Protein AF-0000000084641820 (afdb_homodimer)

Foldseek 3Di:
DPPPPPDPPPPVPPVCPPVPPLDDPLDDDVVCVVVVLVSLVVVLVVLVVVCVVDDPVSVVVSVLSVLLNVLCVPVVVLVVLLCLFQPQNLPPDLVLLVLLLLCLVVVNDLVVSCVVVVHDSVVSVVSVVVSCVRGPDGCVVPVPSSNSSSSNSVVVVVVVVSSVVSVD/DCPDPPDPPPPVPPVCPPPVPPDDDLDDDVVCVVVVLVVLVVVLVVLVVVCVVDDPVSVVVSVLSVLLNVLCVPVVVLVVLLCLFQPQNLPPDLVLLVLLLLCLVVVNDLVVSCVVVVHDSVVSVVSVVVSCVRGPDGCVVPVVSSNSSSSNSVVVVVVVVVSVVSVD

Sequence (336 aa):
MNDAATPVGDRIQQVLTYAPTVRLAVGNTRRGIEGFRRSHRDAQTTQRMLTRLGAPQRTAHFADTQMVELLTQDLEGVDEFIECTLGEFQSASPVLHAILLTYINQQCNAARTAKALYIHRNTLVHRLETAHRLLPQPVEANIVRIAVALEVLQWRSDRDDDSLRAITMNDAATPVGDRIQQVLTYAPTVRLAVGNTRRGIEGFRRSHRDAQTTQRMLTRLGAPQRTAHFADTQMVELLTQDLEGVDEFIECTLGEFQSASPVLHAILLTYINQQCNAARTAKALYIHRNTLVHRLETAHRLLPQPVEANIVRIAVALEVLQWRSDRDDDSLRAIT

Radius of gyration: 23.46 Å; Cα contacts (8 Å, |Δi|>4): 271; chains: 2; bounding box: 59×64×91 Å

Structure (mmCIF, N/CA/C/O backbone):
data_AF-0000000084641820-model_v1
#
loop_
_entity.id
_entity.type
_entity.pdbx_description
1 polymer 'PucR C-terminal helix-turn-helix domain protein'
#
loop_
_atom_site.group_PDB
_atom_site.id
_atom_site.type_symbol
_atom_site.label_atom_id
_atom_site.label_alt_id
_atom_site.label_comp_id
_atom_site.label_asym_id
_atom_site.label_entity_id
_atom_site.label_seq_id
_atom_site.pdbx_PDB_ins_code
_atom_site.Cartn_x
_atom_site.Cartn_y
_atom_site.Cartn_z
_atom_site.occupancy
_atom_site.B_iso_or_equiv
_atom_site.auth_seq_id
_atom_site.auth_comp_id
_atom_site.auth_asym_id
_atom_site.auth_atom_id
_atom_site.pdbx_PDB_model_num
ATOM 1 N N . MET A 1 1 ? -26.5 -36.75 39.406 1 25.75 1 MET A N 1
ATOM 2 C CA . MET A 1 1 ? -25.234 -36.031 39.375 1 25.75 1 MET A CA 1
ATOM 3 C C . MET A 1 1 ? -25.172 -35.062 38.219 1 25.75 1 MET A C 1
ATOM 5 O O . MET A 1 1 ? -25.047 -35.438 37.062 1 25.75 1 MET A O 1
ATOM 9 N N . ASN A 1 2 ? -25.859 -33.875 38.25 1 28.5 2 ASN A N 1
ATOM 10 C CA . ASN A 1 2 ? -26.406 -32.875 37.344 1 28.5 2 ASN A CA 1
ATOM 11 C C . ASN A 1 2 ? -25.328 -31.938 36.812 1 28.5 2 ASN A C 1
ATOM 13 O O . ASN A 1 2 ? -24.734 -31.172 37.594 1 28.5 2 ASN A O 1
ATOM 17 N N . ASP A 1 3 ? -24.359 -32.438 35.938 1 30.92 3 ASP A N 1
ATOM 18 C CA . ASP A 1 3 ? -23.219 -31.766 35.312 1 30.92 3 ASP A CA 1
ATOM 19 C C . ASP A 1 3 ? -23.641 -30.438 34.688 1 30.92 3 ASP A C 1
ATOM 21 O O . ASP A 1 3 ? -24.438 -30.422 33.75 1 30.92 3 ASP A O 1
ATOM 25 N N . ALA A 1 4 ? -23.75 -29.359 35.5 1 32.19 4 ALA A N 1
ATOM 26 C CA . ALA A 1 4 ? -24.172 -27.969 35.312 1 32.19 4 ALA A CA 1
ATOM 27 C C . ALA A 1 4 ? -23.375 -27.297 34.188 1 32.19 4 ALA A C 1
ATOM 29 O O . ALA A 1 4 ? -22.156 -27.438 34.125 1 32.19 4 ALA A O 1
ATOM 30 N N . ALA A 1 5 ? -23.953 -27.141 33 1 33.03 5 ALA A N 1
ATOM 31 C CA . ALA A 1 5 ? -23.672 -26.531 31.719 1 33.03 5 ALA A CA 1
ATOM 32 C C . ALA A 1 5 ? -23.078 -25.125 31.875 1 33.03 5 ALA A C 1
ATOM 34 O O . ALA A 1 5 ? -23.703 -24.25 32.5 1 33.03 5 ALA A O 1
ATOM 35 N N . THR A 1 6 ? -21.75 -25.062 32.312 1 36.03 6 THR A N 1
ATOM 36 C CA . THR A 1 6 ? -21.062 -23.797 32.5 1 36.03 6 THR A CA 1
ATOM 37 C C . THR A 1 6 ? -21.375 -22.828 31.359 1 36.03 6 THR A C 1
ATOM 39 O O . THR A 1 6 ? -21.141 -23.141 30.203 1 36.03 6 THR A O 1
ATOM 42 N N . PRO A 1 7 ? -22.234 -21.844 31.547 1 32.16 7 PRO A N 1
ATOM 43 C CA . PRO A 1 7 ? -22.844 -20.953 30.562 1 32.16 7 PRO A CA 1
ATOM 44 C C . PRO A 1 7 ? -21.828 -20.203 29.719 1 32.16 7 PRO A C 1
ATOM 46 O O . PRO A 1 7 ? -20.672 -20.031 30.141 1 32.16 7 PRO A O 1
ATOM 49 N N . VAL A 1 8 ? -22.016 -19.984 28.438 1 30.98 8 VAL A N 1
ATOM 50 C CA . VAL A 1 8 ? -21.484 -19.406 27.219 1 30.98 8 VAL A CA 1
ATOM 51 C C . VAL A 1 8 ? -20.969 -17.984 27.5 1 30.98 8 VAL A C 1
ATOM 53 O O . VAL A 1 8 ? -20.312 -17.375 26.641 1 30.98 8 VAL A O 1
ATOM 56 N N . GLY A 1 9 ? -21.266 -17.344 28.656 1 31.12 9 GLY A N 1
ATOM 57 C CA . GLY A 1 9 ? -21.031 -15.953 29 1 31.12 9 GLY A CA 1
ATOM 58 C C . GLY A 1 9 ? -19.562 -15.594 29.078 1 31.12 9 GLY A C 1
ATOM 59 O O . GLY A 1 9 ? -19.219 -14.422 29.234 1 31.12 9 GLY A O 1
ATOM 60 N N . ASP A 1 10 ? -18.719 -16.438 29.469 1 31.62 10 ASP A N 1
ATOM 61 C CA . ASP A 1 10 ? -17.375 -16.047 29.906 1 31.62 10 ASP A CA 1
ATOM 62 C C . ASP A 1 10 ? -16.547 -15.539 28.734 1 31.62 10 ASP A C 1
ATOM 64 O O . ASP A 1 10 ? -15.508 -14.898 28.938 1 31.62 10 ASP A O 1
ATOM 68 N N . ARG A 1 11 ? -16.797 -16.047 27.562 1 28.78 11 ARG A N 1
ATOM 69 C CA . ARG A 1 11 ? -15.805 -15.789 26.516 1 28.78 11 ARG A CA 1
ATOM 70 C C . ARG A 1 11 ? -15.922 -14.359 26 1 28.78 11 ARG A C 1
ATOM 72 O O . ARG A 1 11 ? -15.086 -13.906 25.219 1 28.78 11 ARG A O 1
ATOM 79 N N . ILE A 1 12 ? -17.125 -13.68 26.047 1 29.97 12 ILE A N 1
ATOM 80 C CA . ILE A 1 12 ? -17.25 -12.297 25.594 1 29.97 12 ILE A CA 1
ATOM 81 C C . ILE A 1 12 ? -16.344 -11.398 26.438 1 29.97 12 ILE A C 1
ATOM 83 O O . ILE A 1 12 ? -15.852 -10.367 25.953 1 29.97 12 ILE A O 1
ATOM 87 N N . GLN A 1 13 ? -16.172 -11.602 27.75 1 30.95 13 GLN A N 1
ATOM 88 C CA . GLN A 1 13 ? -15.484 -10.727 28.688 1 30.95 13 GLN A CA 1
ATOM 89 C C . GLN A 1 13 ? -14.016 -10.555 28.328 1 30.95 13 GLN A C 1
ATOM 91 O O . GLN A 1 13 ? -13.414 -9.523 28.641 1 30.95 13 GLN A O 1
ATOM 96 N N . GLN A 1 14 ? -13.391 -11.555 27.859 1 30.53 14 GLN A N 1
ATOM 97 C CA . GLN A 1 14 ? -11.938 -11.461 27.797 1 30.53 14 GLN A CA 1
ATOM 98 C C . GLN A 1 14 ? -11.5 -10.477 26.719 1 30.53 14 GLN A C 1
ATOM 100 O O . GLN A 1 14 ? -10.398 -9.922 26.781 1 30.53 14 GLN A O 1
ATOM 105 N N . VAL A 1 15 ? -12.203 -10.445 25.594 1 30.41 15 VAL A N 1
ATOM 106 C CA . VAL A 1 15 ? -11.68 -9.594 24.531 1 30.41 15 VAL A CA 1
ATOM 107 C C . VAL A 1 15 ? -11.875 -8.125 24.906 1 30.41 15 VAL A C 1
ATOM 109 O O . VAL A 1 15 ? -11.031 -7.285 24.594 1 30.41 15 VAL A O 1
ATOM 112 N N . LEU A 1 16 ? -12.953 -7.652 25.562 1 31.89 16 LEU A N 1
ATOM 113 C CA . LEU A 1 16 ? -13.195 -6.285 26.016 1 31.89 16 LEU A CA 1
ATOM 114 C C . LEU A 1 16 ? -12.141 -5.852 27.031 1 31.89 16 LEU A C 1
ATOM 116 O O . LEU A 1 16 ? -12.117 -4.695 27.453 1 31.89 16 LEU A O 1
ATOM 120 N N . THR A 1 17 ? -11.656 -6.73 27.828 1 31.88 17 THR A N 1
ATOM 121 C CA . THR A 1 17 ? -10.836 -6.254 28.938 1 31.88 17 THR A CA 1
ATOM 122 C C . THR A 1 17 ? -9.68 -5.395 28.422 1 31.88 17 THR A C 1
ATOM 124 O O . THR A 1 17 ? -9.18 -4.527 29.141 1 31.88 17 THR A O 1
ATOM 127 N N . TYR A 1 18 ? -8.992 -5.805 27.406 1 29.67 18 TYR A N 1
ATOM 128 C CA . TYR A 1 18 ? -7.75 -5.055 27.219 1 29.67 18 TYR A CA 1
ATOM 129 C C . TYR A 1 18 ? -8.031 -3.648 26.719 1 29.67 18 TYR A C 1
ATOM 131 O O . TYR A 1 18 ? -7.281 -2.713 27.016 1 29.67 18 TYR A O 1
ATOM 139 N N . ALA A 1 19 ? -8.617 -3.406 25.531 1 28.61 19 ALA A N 1
ATOM 140 C CA . ALA A 1 19 ? -8.664 -2.004 25.125 1 28.61 19 ALA A CA 1
ATOM 141 C C . ALA A 1 19 ? -9.844 -1.284 25.781 1 28.61 19 ALA A C 1
ATOM 143 O O . ALA A 1 19 ? -10.961 -1.301 25.266 1 28.61 19 ALA A O 1
ATOM 144 N N . PRO A 1 20 ? -9.922 -1.254 27.141 1 29.22 20 PRO A N 1
ATOM 145 C CA . PRO A 1 20 ? -11.109 -0.647 27.734 1 29.22 20 PRO A CA 1
ATOM 146 C C . PRO A 1 20 ? -11.461 0.702 27.125 1 29.22 20 PRO A C 1
ATOM 148 O O . PRO A 1 20 ? -12.633 0.979 26.859 1 29.22 20 PRO A O 1
ATOM 151 N N . THR A 1 21 ? -10.516 1.655 27.344 1 29.28 21 THR A N 1
ATOM 152 C CA . THR A 1 21 ? -10.883 3.049 27.562 1 29.28 21 THR A CA 1
ATOM 153 C C . THR A 1 21 ? -11.227 3.736 26.25 1 29.28 21 THR A C 1
ATOM 155 O O . THR A 1 21 ? -10.383 4.41 25.656 1 29.28 21 THR A O 1
ATOM 158 N N . VAL A 1 22 ? -11.43 3.139 25.188 1 28.97 22 VAL A N 1
ATOM 159 C CA . VAL A 1 22 ? -11.867 4.008 24.094 1 28.97 22 VAL A CA 1
ATOM 160 C C . VAL A 1 22 ? -13.164 4.711 24.484 1 28.97 22 VAL A C 1
ATOM 162 O O . VAL A 1 22 ? -14.234 4.102 24.469 1 28.97 22 VAL A O 1
ATOM 165 N N . ARG A 1 23 ? -13.305 5.203 25.719 1 27.23 23 ARG A N 1
ATOM 166 C CA . ARG A 1 23 ? -14.531 5.945 25.984 1 27.23 23 ARG A CA 1
ATOM 167 C C . ARG A 1 23 ? -14.797 6.988 24.906 1 27.23 23 ARG A C 1
ATOM 169 O O . ARG A 1 23 ? -13.867 7.438 24.234 1 27.23 23 ARG A O 1
ATOM 176 N N . LEU A 1 24 ? -16.141 7.242 24.609 1 26.3 24 LEU A N 1
ATOM 177 C CA . LEU A 1 24 ? -17.156 7.867 23.766 1 26.3 24 LEU A CA 1
ATOM 178 C C . LEU A 1 24 ? -17.016 9.383 23.781 1 26.3 24 LEU A C 1
ATOM 180 O O . LEU A 1 24 ? -17.422 10.039 24.734 1 26.3 24 LEU A O 1
ATOM 184 N N . ALA A 1 25 ? -15.836 10.078 23.547 1 28.84 25 ALA A N 1
ATOM 185 C CA . ALA A 1 25 ? -16 11.531 23.516 1 28.84 25 ALA A CA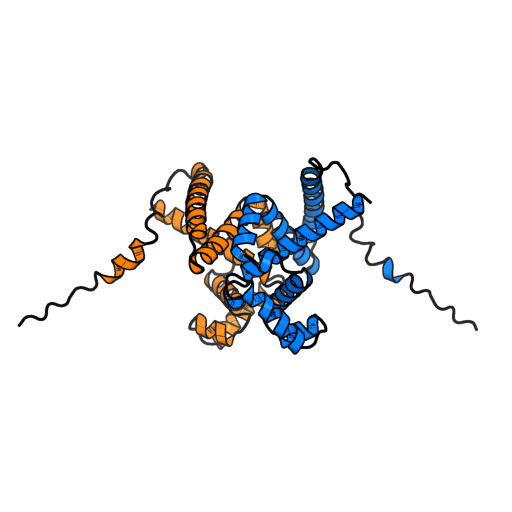 1
ATOM 186 C C . ALA A 1 25 ? -16.984 11.945 22.406 1 28.84 25 ALA A C 1
ATOM 188 O O . ALA A 1 25 ? -16.688 11.797 21.219 1 28.84 25 ALA A O 1
ATOM 189 N N . VAL A 1 26 ? -18.281 11.859 22.547 1 26.33 26 VAL A N 1
ATOM 190 C CA . VAL A 1 26 ? -19.438 12.281 21.766 1 26.33 26 VAL A CA 1
ATOM 191 C C . VAL A 1 26 ? -19.391 13.797 21.562 1 26.33 26 VAL A C 1
ATOM 193 O O . VAL A 1 26 ? -20.375 14.406 21.141 1 26.33 26 VAL A O 1
ATOM 196 N N . GLY A 1 27 ? -18.453 14.641 21.891 1 29.58 27 GLY A N 1
ATOM 197 C CA . GLY A 1 27 ? -18.875 16.031 21.859 1 29.58 27 GLY A CA 1
ATOM 198 C C . GLY A 1 27 ? -19.203 16.516 20.453 1 29.58 27 GLY A C 1
ATOM 199 O O . GLY A 1 27 ? -18.984 15.812 19.469 1 29.58 27 GLY A O 1
ATOM 200 N N . ASN A 1 28 ? -19.516 17.969 20.219 1 28.61 28 ASN A N 1
ATOM 201 C CA . ASN A 1 28 ? -20.109 18.828 19.188 1 28.61 28 ASN A CA 1
ATOM 202 C C . ASN A 1 28 ? -19.406 18.672 17.859 1 28.61 28 ASN A C 1
ATOM 204 O O . ASN A 1 28 ? -18.234 18.266 17.797 1 28.61 28 ASN A O 1
ATOM 208 N N . THR A 1 29 ? -20.203 18.812 16.719 1 35.03 29 THR A N 1
ATOM 209 C CA . THR A 1 29 ? -20 18.516 15.305 1 35.03 29 THR A CA 1
ATOM 210 C C . THR A 1 29 ? -18.672 19.094 14.805 1 35.03 29 THR A C 1
ATOM 212 O O . THR A 1 29 ? -17.984 18.469 14.008 1 35.03 29 THR A O 1
ATOM 215 N N . ARG A 1 30 ? -18.469 20.406 14.758 1 36.53 30 ARG A N 1
ATOM 216 C CA . ARG A 1 30 ? -17.25 21.125 14.406 1 36.53 30 ARG A CA 1
ATOM 217 C C . ARG A 1 30 ? -16.109 20.734 15.344 1 36.53 30 ARG A C 1
ATOM 219 O O . ARG A 1 30 ? -14.938 20.766 14.953 1 36.53 30 ARG A O 1
ATOM 226 N N . ARG A 1 31 ? -16.359 20.625 16.672 1 37.25 31 ARG A N 1
ATOM 227 C CA . ARG A 1 31 ? -15.547 20.172 17.797 1 37.25 31 ARG A CA 1
ATOM 228 C C . ARG A 1 31 ? -15.258 18.672 17.703 1 37.25 31 ARG A C 1
ATOM 230 O O . ARG A 1 31 ? -14.508 18.125 18.5 1 37.25 31 ARG A O 1
ATOM 237 N N . GLY A 1 32 ? -16.047 17.984 16.969 1 38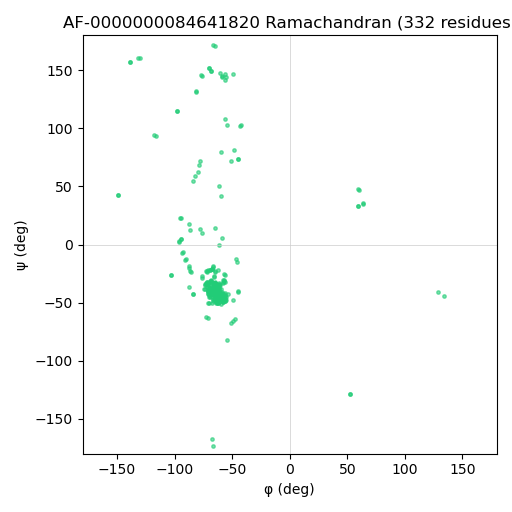.16 32 GLY A N 1
ATOM 238 C CA . GLY A 1 32 ? -15.938 16.531 16.812 1 38.16 32 GLY A CA 1
ATOM 239 C C . GLY A 1 32 ? -14.672 16.094 16.094 1 38.16 32 GLY A C 1
ATOM 240 O O . GLY A 1 32 ? -14.008 15.148 16.5 1 38.16 32 GLY A O 1
ATOM 241 N N . ILE A 1 33 ? -14.484 16.766 15.008 1 40.69 33 ILE A N 1
ATOM 242 C CA . ILE A 1 33 ? -13.289 16.391 14.258 1 40.69 33 ILE A CA 1
ATOM 243 C C . ILE A 1 33 ? -12.039 16.703 15.086 1 40.69 33 ILE A C 1
ATOM 245 O O . ILE A 1 33 ? -11.102 15.914 15.133 1 40.69 33 ILE A O 1
ATOM 249 N N . GLU A 1 34 ? -12.047 18.016 15.648 1 42.72 34 GLU A N 1
ATOM 250 C CA . GLU A 1 34 ? -10.922 18.359 16.516 1 42.72 34 GLU A CA 1
ATOM 251 C C . GLU A 1 34 ? -10.859 17.438 17.734 1 42.72 34 GLU A C 1
ATOM 253 O O . GLU A 1 34 ? -9.781 17.047 18.156 1 42.72 34 GLU A O 1
ATOM 258 N N . GLY A 1 35 ? -11.977 17.328 18.344 1 43.72 35 GLY A N 1
ATOM 259 C CA . GLY A 1 35 ? -12.047 16.406 19.469 1 43.72 35 GLY A CA 1
ATOM 260 C C . GLY A 1 35 ? -11.664 14.984 19.094 1 43.72 35 GLY A C 1
ATOM 261 O O . GLY A 1 35 ? -10.938 14.32 19.844 1 43.72 35 GLY A O 1
ATOM 262 N N . PHE A 1 36 ? -12.148 14.586 17.969 1 43 36 PHE A N 1
ATOM 263 C CA . PHE A 1 36 ? -11.812 13.266 17.469 1 43 36 PHE A CA 1
ATOM 264 C C . PHE A 1 36 ? -10.32 13.172 17.141 1 43 36 PHE A C 1
ATOM 266 O O . PHE A 1 36 ? -9.688 12.148 17.406 1 43 36 PHE A O 1
ATOM 273 N N . ARG A 1 37 ? -9.844 14.266 16.688 1 46.12 37 ARG A N 1
ATOM 274 C CA . ARG A 1 37 ? -8.398 14.289 16.469 1 46.12 37 ARG A CA 1
ATOM 275 C C . ARG A 1 37 ? -7.641 14.156 17.781 1 46.12 37 ARG A C 1
ATOM 277 O O . ARG A 1 37 ? -6.633 13.445 17.859 1 46.12 37 ARG A O 1
ATOM 284 N N . ARG A 1 38 ? -8.203 14.789 18.703 1 44.25 38 ARG A N 1
ATOM 285 C CA . ARG A 1 38 ? -7.52 14.719 20 1 44.25 38 ARG A CA 1
ATOM 286 C C . ARG A 1 38 ? -7.641 13.328 20.609 1 44.25 38 ARG A C 1
ATOM 288 O O . ARG A 1 38 ? -6.656 12.773 21.094 1 44.25 38 ARG A O 1
ATOM 295 N N . SER A 1 39 ? -8.875 12.891 20.625 1 47.84 39 SER A N 1
ATOM 296 C CA . SER A 1 39 ? -9.062 11.547 21.156 1 47.84 39 SER A CA 1
ATOM 297 C C . SER A 1 39 ? -8.297 10.508 20.344 1 47.84 39 SER A C 1
ATOM 299 O O . SER A 1 39 ? -7.691 9.594 20.906 1 47.84 39 SER A O 1
ATOM 301 N N . HIS A 1 40 ? -8.359 10.664 19.125 1 49.03 40 HIS A N 1
ATOM 302 C CA . HIS A 1 40 ? -7.582 9.773 18.266 1 49.03 40 HIS A CA 1
ATOM 303 C C . HIS A 1 40 ? -6.086 9.945 18.5 1 49.03 40 HIS A C 1
ATOM 305 O O . HIS A 1 40 ? -5.344 8.961 18.547 1 49.03 40 HIS A O 1
ATOM 311 N N . ARG A 1 41 ? -5.703 11.164 18.703 1 49.75 41 ARG A N 1
ATOM 312 C CA . ARG A 1 41 ? -4.301 11.383 19.047 1 49.75 41 ARG A CA 1
ATOM 313 C C . ARG A 1 41 ? -3.953 10.742 20.375 1 49.75 41 ARG A C 1
ATOM 315 O O . ARG A 1 41 ? -2.875 10.164 20.531 1 49.75 41 ARG A O 1
ATOM 322 N N . ASP A 1 42 ? -4.879 10.938 21.25 1 48.25 42 ASP A N 1
ATOM 323 C CA . ASP A 1 42 ? -4.672 10.328 22.562 1 48.25 42 ASP A CA 1
ATOM 324 C C . ASP A 1 42 ? -4.625 8.805 22.453 1 48.25 42 ASP A C 1
ATOM 326 O O . ASP A 1 42 ? -3.773 8.164 23.078 1 48.25 42 ASP A O 1
ATOM 330 N N . ALA A 1 43 ? -5.59 8.273 21.812 1 52.03 43 ALA A N 1
ATOM 331 C CA . ALA A 1 43 ? -5.574 6.832 21.578 1 52.03 43 ALA A CA 1
ATOM 332 C C . ALA A 1 43 ? -4.324 6.41 20.812 1 52.03 43 ALA A C 1
ATOM 334 O O . ALA A 1 43 ? -3.727 5.371 21.109 1 52.03 43 ALA A O 1
ATOM 335 N N . GLN A 1 44 ? -3.969 7.262 20.031 1 53.22 44 GLN A N 1
ATOM 336 C CA . GLN A 1 44 ? -2.748 7.004 19.281 1 53.22 44 GLN A CA 1
ATOM 337 C C . GLN A 1 44 ? -1.52 7.051 20.188 1 53.22 44 GLN A C 1
ATOM 339 O O . GLN A 1 44 ? -0.598 6.246 20.031 1 53.22 44 GLN A O 1
ATOM 344 N N . THR A 1 45 ? -1.58 8.055 20.969 1 49.78 45 THR A N 1
ATOM 345 C CA . THR A 1 45 ? -0.489 8.125 21.938 1 49.78 45 THR A CA 1
ATOM 346 C C . THR A 1 45 ? -0.452 6.871 22.812 1 49.78 45 THR A C 1
ATOM 348 O O . THR A 1 45 ? 0.619 6.312 23.047 1 49.78 45 THR A O 1
ATOM 351 N N . THR A 1 46 ? -1.646 6.531 23.219 1 48.78 46 THR A N 1
ATOM 352 C CA . THR A 1 46 ? -1.716 5.309 24 1 48.78 46 THR A CA 1
ATOM 353 C C . THR A 1 46 ? -1.271 4.105 23.172 1 48.78 46 THR A C 1
ATOM 355 O O . THR A 1 46 ? -0.517 3.258 23.656 1 48.78 46 THR A O 1
ATOM 358 N N . GLN A 1 47 ? -1.799 4.105 22.094 1 51.84 47 GLN A N 1
ATOM 359 C CA . GLN A 1 47 ? -1.412 3.006 21.219 1 51.84 47 GLN A CA 1
ATOM 360 C C . GLN A 1 47 ? 0.08 3.051 20.906 1 51.84 47 GLN A C 1
ATOM 362 O O . GLN A 1 47 ? 0.74 2.012 20.844 1 51.84 47 GLN A O 1
ATOM 367 N N . ARG A 1 48 ? 0.562 4.23 20.75 1 51.59 48 ARG A N 1
ATOM 368 C CA . ARG A 1 48 ? 2 4.402 20.562 1 51.59 48 ARG A CA 1
ATOM 369 C C . ARG A 1 48 ? 2.773 3.842 21.75 1 51.59 48 ARG A C 1
ATOM 371 O O . ARG A 1 48 ? 3.811 3.197 21.578 1 51.59 48 ARG A O 1
ATOM 378 N N . MET A 1 49 ? 2.184 4.207 22.797 1 48.06 49 MET A N 1
ATOM 379 C CA . MET A 1 49 ? 2.809 3.721 24.031 1 48.06 49 MET A CA 1
ATOM 380 C C . MET A 1 49 ? 2.738 2.199 24.109 1 48.06 49 MET A C 1
ATOM 382 O O . MET A 1 49 ? 3.705 1.549 24.516 1 48.06 49 MET A O 1
ATOM 386 N N . LEU A 1 50 ? 1.657 1.751 23.812 1 49.62 50 LEU A N 1
ATOM 387 C CA . LEU A 1 50 ? 1.478 0.304 23.891 1 49.62 50 LEU A CA 1
ATOM 388 C C . LEU A 1 50 ? 2.314 -0.396 22.812 1 49.62 50 LEU A C 1
ATOM 390 O O . LEU A 1 50 ? 2.852 -1.479 23.062 1 49.62 50 LEU A O 1
ATOM 394 N N . THR A 1 51 ? 2.387 0.164 21.75 1 51.34 51 THR A N 1
ATOM 395 C CA . THR A 1 51 ? 3.217 -0.384 20.688 1 51.34 51 THR A CA 1
ATOM 396 C C . THR A 1 51 ? 4.68 -0.433 21.109 1 51.34 51 THR A C 1
ATOM 398 O O . THR A 1 51 ? 5.402 -1.373 20.766 1 51.34 51 THR A O 1
ATOM 401 N N . ARG A 1 52 ? 5.02 0.637 21.703 1 47.53 52 ARG A N 1
ATOM 402 C CA . ARG A 1 52 ? 6.379 0.583 22.234 1 47.53 52 ARG A CA 1
ATOM 403 C C . ARG A 1 52 ? 6.547 -0.592 23.188 1 47.53 52 ARG A C 1
ATOM 405 O O . ARG A 1 52 ? 7.648 -1.115 23.344 1 47.53 52 ARG A O 1
ATOM 412 N N . LEU A 1 53 ? 5.488 -0.869 23.656 1 47.09 53 LEU A N 1
ATOM 413 C CA . LEU A 1 53 ? 5.602 -1.896 24.688 1 47.09 53 LEU A CA 1
ATOM 414 C C . LEU A 1 53 ? 5.527 -3.291 24.078 1 47.09 53 LEU A C 1
ATOM 416 O O . LEU A 1 53 ? 5.648 -4.293 24.781 1 47.09 53 LEU A O 1
ATOM 420 N N . GLY A 1 54 ? 5.684 -3.656 22.859 1 49.22 54 GLY A N 1
ATOM 421 C CA . GLY A 1 54 ? 6.379 -4.859 22.422 1 49.22 54 GLY A CA 1
ATOM 422 C C . GLY A 1 54 ? 5.562 -5.703 21.453 1 49.22 54 GLY A C 1
ATOM 423 O O . GLY A 1 54 ? 6.066 -6.684 20.906 1 49.22 54 GLY A O 1
ATOM 424 N N . ALA A 1 55 ? 4.18 -6.016 21.484 1 52.59 55 ALA A N 1
ATOM 425 C CA . ALA A 1 55 ? 3.768 -7.199 20.75 1 52.59 55 ALA A CA 1
ATOM 426 C C . ALA A 1 55 ? 3.604 -6.883 19.266 1 52.59 55 ALA A C 1
ATOM 428 O O . ALA A 1 55 ? 3.146 -5.797 18.891 1 52.59 55 ALA A O 1
ATOM 429 N N . PRO A 1 56 ? 4.234 -7.801 18.422 1 53.88 56 PRO A N 1
ATOM 430 C CA . PRO A 1 56 ? 4.188 -7.652 16.969 1 53.88 56 PRO A CA 1
ATOM 431 C C . PRO A 1 56 ? 2.789 -7.312 16.453 1 53.88 56 PRO A C 1
ATOM 433 O O . PRO A 1 56 ? 2.643 -6.488 15.547 1 53.88 56 PRO A O 1
ATOM 436 N N . GLN A 1 57 ? 1.794 -7.93 17.016 1 56.56 57 GLN A N 1
ATOM 437 C CA . GLN A 1 57 ? 0.424 -7.703 16.562 1 56.56 57 GLN A CA 1
ATOM 438 C C . GLN A 1 57 ? -0.02 -6.27 16.844 1 56.56 57 GLN A C 1
ATOM 440 O O . GLN A 1 57 ? -0.719 -5.656 16.047 1 56.56 57 GLN A O 1
ATOM 445 N N . ARG A 1 58 ? 0.424 -5.805 17.859 1 55.69 58 ARG A N 1
ATOM 446 C CA . ARG A 1 58 ? 0.066 -4.449 18.25 1 55.69 58 ARG A CA 1
ATOM 447 C C . ARG A 1 58 ? 0.776 -3.416 17.375 1 55.69 58 ARG A C 1
ATOM 449 O O . ARG A 1 58 ? 0.19 -2.396 17.016 1 55.69 58 ARG A O 1
ATOM 456 N N . THR A 1 59 ? 1.901 -3.814 17.062 1 60.66 59 THR A N 1
ATOM 457 C CA . THR A 1 59 ? 2.686 -2.934 16.203 1 60.66 59 THR A CA 1
ATOM 458 C C . THR A 1 59 ? 2.041 -2.805 14.828 1 60.66 59 THR A C 1
ATOM 460 O O . THR A 1 59 ? 1.986 -1.71 14.266 1 60.66 59 THR A O 1
ATOM 463 N N . ALA A 1 60 ? 1.506 -3.861 14.398 1 60.62 60 ALA A N 1
ATOM 464 C CA . ALA A 1 60 ? 0.823 -3.85 13.109 1 60.62 60 ALA A CA 1
ATOM 465 C C . ALA A 1 60 ? -0.44 -2.994 13.164 1 60.62 60 ALA A C 1
ATOM 467 O O . ALA A 1 60 ? -0.697 -2.195 12.258 1 60.62 60 ALA A O 1
ATOM 468 N N . HIS A 1 61 ? -1.115 -3.164 14.234 1 68 61 HIS A N 1
ATOM 469 C CA . HIS A 1 61 ? -2.338 -2.387 14.406 1 68 61 HIS A CA 1
ATOM 470 C C . HIS A 1 61 ? -2.031 -0.896 14.516 1 68 61 HIS A C 1
ATOM 472 O O . HIS A 1 61 ? -2.746 -0.068 13.945 1 68 61 HIS A O 1
ATOM 478 N N . PHE A 1 62 ? -0.993 -0.654 15.078 1 70.75 62 PHE A N 1
ATOM 479 C CA . PHE A 1 62 ? -0.604 0.743 15.227 1 70.75 62 PHE A CA 1
ATOM 480 C C . PHE A 1 62 ? -0.196 1.339 13.883 1 70.75 62 PHE A C 1
ATOM 482 O O . PHE A 1 62 ? -0.613 2.445 13.539 1 70.75 62 PHE A O 1
ATOM 489 N N . ALA A 1 63 ? 0.504 0.531 13.148 1 74.12 63 ALA A N 1
ATOM 490 C CA . ALA A 1 63 ? 0.945 1.023 11.844 1 74.12 63 ALA A CA 1
ATOM 491 C C . ALA A 1 63 ? -0.244 1.277 10.922 1 74.12 63 ALA A C 1
ATOM 493 O O . ALA A 1 63 ? -0.239 2.232 10.148 1 74.12 63 ALA A O 1
ATOM 494 N N . ASP A 1 64 ? -1.21 0.427 11.141 1 74.75 64 ASP A N 1
ATOM 495 C CA . ASP A 1 64 ? -2.41 0.573 10.328 1 74.75 64 ASP A CA 1
ATOM 496 C C . ASP A 1 64 ? -3.137 1.877 10.648 1 74.75 64 ASP A C 1
ATOM 498 O O . ASP A 1 64 ? -3.461 2.652 9.742 1 74.75 64 ASP A O 1
ATOM 502 N N . THR A 1 65 ? -3.271 2.07 11.867 1 85.06 65 THR A N 1
ATOM 503 C CA . THR A 1 65 ? -4.004 3.254 12.305 1 85.06 65 THR A CA 1
ATOM 504 C C . THR A 1 65 ? -3.188 4.52 12.055 1 85.06 65 THR A C 1
ATOM 506 O O . THR A 1 65 ? -3.73 5.543 11.641 1 85.06 65 THR A O 1
ATOM 509 N N . GLN A 1 66 ? -1.946 4.383 12.18 1 89.75 66 GLN A N 1
ATOM 510 C CA . GLN A 1 66 ? -1.07 5.543 12.055 1 89.75 66 GLN A CA 1
ATOM 511 C C . GLN A 1 66 ? -0.998 6.02 10.609 1 89.75 66 GLN A C 1
ATOM 513 O O . GLN A 1 66 ? -1.035 7.223 10.344 1 89.75 66 GLN A O 1
ATOM 518 N N . MET A 1 67 ? -0.892 5.094 9.664 1 95.38 67 MET A N 1
ATOM 519 C CA . MET A 1 67 ? -0.842 5.445 8.25 1 95.38 67 MET A CA 1
ATOM 520 C C . MET A 1 67 ? -2.078 6.238 7.84 1 95.38 67 MET A C 1
ATOM 522 O O . MET A 1 67 ? -1.962 7.316 7.25 1 95.38 67 MET A O 1
ATOM 526 N N . VAL A 1 68 ? -3.213 5.754 8.188 1 94.5 68 VAL A N 1
ATOM 527 C CA . VAL A 1 68 ? -4.473 6.395 7.832 1 94.5 68 VAL A CA 1
ATOM 528 C C . VAL A 1 68 ? -4.574 7.758 8.516 1 94.5 68 VAL A C 1
ATOM 530 O O . VAL A 1 68 ? -5.012 8.734 7.906 1 94.5 68 VAL A O 1
ATOM 533 N N . GLU A 1 69 ? -4.125 7.844 9.742 1 91.31 69 GLU A N 1
ATOM 534 C CA . GLU A 1 69 ? -4.141 9.102 10.477 1 91.31 69 GLU A CA 1
ATOM 535 C C . GLU A 1 69 ? -3.262 10.148 9.797 1 91.31 69 GLU A C 1
ATOM 537 O O . GLU A 1 69 ? -3.658 11.312 9.672 1 91.31 69 GLU A O 1
ATOM 542 N N . LEU A 1 70 ? -2.148 9.75 9.367 1 94.5 70 LEU A N 1
ATOM 543 C CA . LEU A 1 70 ? -1.242 10.664 8.688 1 94.5 70 LEU A CA 1
ATOM 544 C C . LEU A 1 70 ? -1.859 11.172 7.387 1 94.5 70 LEU A C 1
ATOM 546 O O . LEU A 1 70 ? -1.802 12.367 7.094 1 94.5 70 LEU A O 1
ATOM 550 N N . LEU A 1 71 ? -2.494 10.297 6.66 1 95.5 71 LEU A N 1
ATOM 551 C CA . LEU A 1 71 ? -3.082 10.641 5.371 1 95.5 71 LEU A CA 1
ATOM 552 C C . LEU A 1 71 ? -4.27 11.586 5.547 1 95.5 71 LEU A C 1
ATOM 554 O O . LEU A 1 71 ? -4.512 12.453 4.703 1 95.5 71 LEU A O 1
ATOM 558 N N . THR A 1 72 ? -4.926 11.422 6.648 1 93.06 72 THR A N 1
ATOM 559 C CA . THR A 1 72 ? -6.188 12.133 6.82 1 93.06 72 THR A CA 1
ATOM 560 C C . THR A 1 72 ? -5.965 13.453 7.559 1 93.06 72 THR A C 1
ATOM 562 O O . THR A 1 72 ? -6.922 14.156 7.883 1 93.06 72 THR A O 1
ATOM 565 N N . GLN A 1 73 ? -4.781 13.812 7.832 1 90.31 73 GLN A N 1
ATOM 566 C CA . GLN A 1 73 ? -4.477 15.125 8.398 1 90.31 73 GLN A CA 1
ATOM 567 C C . GLN A 1 73 ? -4.801 16.234 7.406 1 90.31 73 GLN A C 1
ATOM 569 O O . GLN A 1 73 ? -5.09 17.375 7.805 1 90.31 73 GLN A O 1
ATOM 574 N N . ASP A 1 74 ? -4.75 15.977 6.141 1 92.06 74 ASP A N 1
ATOM 575 C CA . ASP A 1 74 ? -5.148 16.859 5.047 1 92.06 74 ASP A CA 1
ATOM 576 C C . ASP A 1 74 ? -6.316 16.266 4.266 1 92.06 74 ASP A C 1
ATOM 578 O O . ASP A 1 74 ? -6.113 15.539 3.289 1 92.06 74 ASP A O 1
ATOM 582 N N . LEU A 1 75 ? -7.48 16.656 4.656 1 90.81 75 LEU A N 1
ATOM 583 C CA . LEU A 1 75 ? -8.688 16.047 4.125 1 90.81 75 LEU A CA 1
ATOM 584 C C . LEU A 1 75 ? -8.867 16.375 2.648 1 90.81 75 LEU A C 1
ATOM 586 O O . LEU A 1 75 ? -9.32 15.531 1.868 1 90.81 75 LEU A O 1
ATOM 590 N N . GLU A 1 76 ? -8.531 17.578 2.324 1 92.44 76 GLU A N 1
ATOM 591 C CA . GLU A 1 76 ? -8.633 17.953 0.917 1 92.44 76 GLU A CA 1
ATOM 592 C C . GLU A 1 76 ? -7.66 17.141 0.062 1 92.44 76 GLU A C 1
ATOM 594 O O . GLU A 1 76 ? -8.031 16.641 -1.002 1 92.44 76 GLU A O 1
ATOM 599 N N . GLY A 1 77 ? -6.414 17.047 0.5 1 91.81 77 GLY A N 1
ATOM 600 C CA . GLY A 1 77 ? -5.406 16.281 -0.218 1 91.81 77 GLY A CA 1
ATOM 601 C C . GLY A 1 77 ? -5.758 14.805 -0.351 1 91.81 77 GLY A C 1
ATOM 602 O O . GLY A 1 77 ? -5.57 14.211 -1.413 1 91.81 77 GLY A O 1
ATOM 603 N N . VAL A 1 78 ? -6.27 14.242 0.727 1 94.62 78 VAL A N 1
ATOM 604 C CA . VAL A 1 78 ? -6.555 12.812 0.694 1 94.62 78 VAL A CA 1
ATOM 605 C C . VAL A 1 78 ? -7.773 12.547 -0.186 1 94.62 78 VAL A C 1
ATOM 607 O O . VAL A 1 78 ? -7.84 11.531 -0.875 1 94.62 78 VAL A O 1
ATOM 610 N N . ASP A 1 79 ? -8.727 13.484 -0.187 1 94.25 79 ASP A N 1
ATOM 611 C CA . ASP A 1 79 ? -9.867 13.352 -1.092 1 94.25 79 ASP A CA 1
ATOM 612 C C . ASP A 1 79 ? -9.406 13.336 -2.549 1 94.25 79 ASP A C 1
ATOM 614 O O . ASP A 1 79 ? -9.891 12.523 -3.346 1 94.25 79 ASP A O 1
ATOM 618 N N . GLU A 1 80 ? -8.562 14.195 -2.855 1 92.5 80 GLU A N 1
ATOM 619 C CA . GLU A 1 80 ? -8.016 14.242 -4.211 1 92.5 80 GLU A CA 1
ATOM 620 C C . GLU A 1 80 ? -7.262 12.961 -4.547 1 92.5 80 GLU A C 1
ATOM 622 O O . GLU A 1 80 ? -7.395 12.43 -5.652 1 92.5 80 GLU A O 1
ATOM 627 N N . PHE A 1 81 ? -6.496 12.523 -3.666 1 94 81 PHE A N 1
ATOM 628 C CA . PHE A 1 81 ? -5.762 11.273 -3.822 1 94 81 PHE A CA 1
ATOM 629 C C . PHE A 1 81 ? -6.715 10.117 -4.113 1 94 81 PHE A C 1
ATOM 631 O O . PHE A 1 81 ? -6.473 9.32 -5.02 1 94 81 PHE A O 1
ATOM 638 N N . ILE A 1 82 ? -7.777 10 -3.32 1 96.38 82 ILE A N 1
ATOM 639 C CA . ILE A 1 82 ? -8.75 8.922 -3.461 1 96.38 82 ILE A CA 1
ATOM 640 C C . ILE A 1 82 ? -9.438 9.016 -4.82 1 96.38 82 ILE A C 1
ATOM 642 O O . ILE A 1 82 ? -9.562 8.023 -5.531 1 96.38 82 ILE A O 1
ATOM 646 N N . GLU A 1 83 ? -9.805 10.164 -5.137 1 94.38 83 GLU A N 1
ATOM 647 C CA . GLU A 1 83 ? -10.492 10.375 -6.406 1 94.38 83 GLU A CA 1
ATOM 648 C C . GLU A 1 83 ? -9.609 9.992 -7.586 1 94.38 83 GLU A C 1
ATOM 650 O O . GLU A 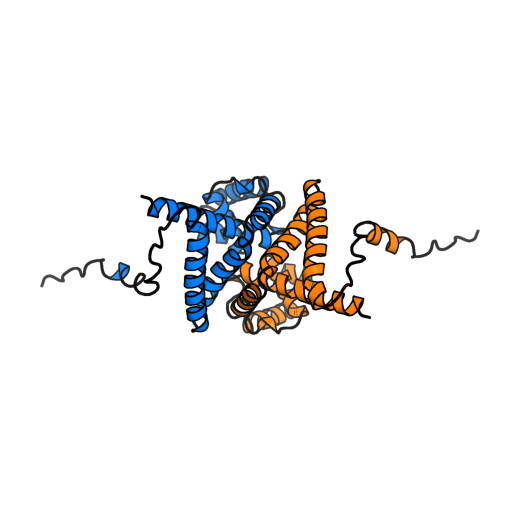1 83 ? -10.047 9.297 -8.5 1 94.38 83 GLU A O 1
ATOM 655 N N . CYS A 1 84 ? -8.383 10.422 -7.605 1 92.56 84 CYS A N 1
ATOM 656 C CA . CYS A 1 84 ? -7.449 10.141 -8.688 1 92.56 84 CYS A CA 1
ATOM 657 C C . CYS A 1 84 ? -7.141 8.648 -8.766 1 92.56 84 CYS A C 1
ATOM 659 O O . CYS A 1 84 ? -6.941 8.102 -9.852 1 92.56 84 CYS A O 1
ATOM 661 N N . THR A 1 85 ? -7.125 8.031 -7.68 1 94.94 85 THR A N 1
ATOM 662 C CA . THR A 1 85 ? -6.703 6.641 -7.59 1 94.94 85 THR A CA 1
ATOM 663 C C . THR A 1 85 ? -7.863 5.703 -7.918 1 94.94 85 THR A C 1
ATOM 665 O O . THR A 1 85 ? -7.695 4.727 -8.656 1 94.94 85 THR A O 1
ATOM 668 N N . LEU A 1 86 ? -9.062 6 -7.398 1 96.44 86 LEU A N 1
ATOM 669 C CA . LEU A 1 86 ? -10.164 5.051 -7.461 1 96.44 86 LEU A CA 1
ATOM 670 C C . LEU A 1 86 ? -11.164 5.449 -8.547 1 96.44 86 LEU A C 1
ATOM 672 O O . LEU A 1 86 ? -11.938 4.617 -9.023 1 96.44 86 LEU A O 1
ATOM 676 N N . GLY A 1 87 ? -11.234 6.762 -8.883 1 94.94 87 GLY A N 1
ATOM 677 C CA . GLY A 1 87 ? -12.211 7.195 -9.859 1 94.94 87 GLY A CA 1
ATOM 678 C C . GLY A 1 87 ? -13.625 6.746 -9.531 1 94.94 87 GLY A C 1
ATOM 679 O O . GLY A 1 87 ? -14.102 6.945 -8.414 1 94.94 87 GLY A O 1
ATOM 680 N N . GLU A 1 88 ? -14.281 6.113 -10.516 1 96.69 88 GLU A N 1
ATOM 681 C CA . GLU A 1 88 ? -15.664 5.66 -10.367 1 96.69 88 GLU A CA 1
ATOM 682 C C . GLU A 1 88 ? -15.766 4.57 -9.297 1 96.69 88 GLU A C 1
ATOM 684 O O . GLU A 1 88 ? -16.812 4.41 -8.672 1 96.69 88 GLU A O 1
ATOM 689 N N . PHE A 1 89 ? -14.719 3.928 -9.062 1 97.81 89 PHE A N 1
ATOM 690 C CA . PHE A 1 89 ? -14.734 2.842 -8.086 1 97.81 89 PHE A CA 1
ATOM 691 C C . PHE A 1 89 ? -14.961 3.381 -6.68 1 97.81 89 PHE A C 1
ATOM 693 O O . PHE A 1 89 ? -15.359 2.637 -5.777 1 97.81 89 PHE A O 1
ATOM 700 N N . GLN A 1 90 ? -14.695 4.609 -6.473 1 97.5 90 GLN A N 1
ATOM 701 C CA . GLN A 1 90 ? -14.898 5.238 -5.172 1 97.5 90 GLN A CA 1
ATOM 702 C C . GLN A 1 90 ? -16.344 5.086 -4.703 1 97.5 90 GLN A C 1
ATOM 704 O O . GLN A 1 90 ? -16.609 4.957 -3.506 1 97.5 90 GLN A O 1
ATOM 709 N N . SER A 1 91 ? -17.234 5.07 -5.609 1 96.81 91 SER A N 1
ATOM 710 C CA . SER A 1 91 ? -18.656 5.051 -5.277 1 96.81 91 SER A CA 1
ATOM 711 C C . SER A 1 91 ? -19.203 3.629 -5.297 1 96.81 91 SER A C 1
ATOM 713 O O . SER A 1 91 ? -20.406 3.42 -5.121 1 96.81 91 SER A O 1
ATOM 715 N N . ALA A 1 92 ? -18.375 2.668 -5.531 1 97.31 92 ALA A N 1
ATOM 716 C CA . ALA A 1 92 ? -18.828 1.276 -5.531 1 97.31 92 ALA A CA 1
ATOM 717 C C . ALA A 1 92 ? -19.266 0.842 -4.133 1 97.31 92 ALA A C 1
ATOM 719 O O . ALA A 1 92 ? -19.031 1.556 -3.154 1 97.31 92 ALA A O 1
ATOM 720 N N . SER A 1 93 ? -19.859 -0.323 -3.986 1 95.75 93 SER A N 1
ATOM 721 C CA . SER A 1 93 ? -20.375 -0.813 -2.715 1 95.75 93 SER A CA 1
ATOM 722 C C . SER A 1 93 ? -19.25 -1.167 -1.753 1 95.75 93 SER A C 1
ATOM 724 O O . SER A 1 93 ? -18.172 -1.578 -2.18 1 95.75 93 SER A O 1
ATOM 726 N N . PRO A 1 94 ? -19.531 -1.071 -0.466 1 94.5 94 PRO A N 1
ATOM 727 C CA . PRO A 1 94 ? -18.531 -1.479 0.528 1 94.5 94 PRO A CA 1
ATOM 728 C C . PRO A 1 94 ? -18.094 -2.932 0.361 1 94.5 94 PRO A C 1
ATOM 730 O O . PRO A 1 94 ? -16.938 -3.268 0.638 1 94.5 94 PRO A O 1
ATOM 733 N N . VAL A 1 95 ? -18.969 -3.762 -0.111 1 94.69 95 VAL A N 1
ATOM 734 C CA . VAL A 1 95 ? -18.641 -5.168 -0.335 1 94.69 95 VAL A CA 1
ATOM 735 C C . VAL A 1 95 ? -17.594 -5.285 -1.434 1 94.69 95 VAL A C 1
ATOM 737 O O . VAL A 1 95 ? -16.625 -6.039 -1.298 1 94.69 95 VAL A O 1
ATOM 740 N N . LEU A 1 96 ? -17.766 -4.539 -2.498 1 97.5 96 LEU A N 1
ATOM 741 C CA . LEU A 1 96 ? -16.812 -4.562 -3.6 1 97.5 96 LEU A CA 1
ATOM 742 C C . LEU A 1 96 ? -15.469 -4 -3.158 1 97.5 96 LEU A C 1
ATOM 744 O O . LEU A 1 96 ? -14.414 -4.508 -3.561 1 97.5 96 LEU A O 1
ATOM 748 N N . HIS A 1 97 ? -15.508 -2.928 -2.342 1 97.69 97 HIS A N 1
ATOM 749 C CA . HIS A 1 97 ? -14.281 -2.389 -1.77 1 97.69 97 HIS A CA 1
ATOM 750 C C . HIS A 1 97 ? -13.531 -3.453 -0.973 1 97.69 97 HIS A C 1
ATOM 752 O O . HIS A 1 97 ? -12.32 -3.625 -1.142 1 97.69 97 HIS A O 1
ATOM 758 N N . ALA A 1 98 ? -14.273 -4.164 -0.137 1 96 98 ALA A N 1
ATOM 759 C CA . ALA A 1 98 ? -13.68 -5.188 0.719 1 96 98 ALA A CA 1
ATOM 760 C C . ALA A 1 98 ? -13.109 -6.336 -0.111 1 96 98 ALA A C 1
ATOM 762 O O . ALA A 1 98 ? -12.039 -6.867 0.205 1 96 98 ALA A O 1
ATOM 763 N N . ILE A 1 99 ? -13.805 -6.664 -1.096 1 97.38 99 ILE A N 1
ATOM 764 C CA . ILE A 1 99 ? -13.367 -7.746 -1.972 1 97.38 99 ILE A CA 1
ATOM 765 C C . ILE A 1 99 ? -12.039 -7.375 -2.625 1 97.38 99 ILE A C 1
ATOM 767 O O . ILE A 1 99 ? -11.086 -8.156 -2.596 1 97.38 99 ILE A O 1
ATOM 771 N N . LEU A 1 100 ? -11.961 -6.223 -3.199 1 97.88 100 LEU A N 1
ATOM 772 C CA . LEU A 1 100 ? -10.742 -5.805 -3.891 1 97.88 100 LEU A CA 1
ATOM 773 C C . LEU A 1 100 ? -9.578 -5.684 -2.914 1 97.88 100 LEU A C 1
ATOM 775 O O . LEU A 1 100 ? -8.461 -6.09 -3.227 1 97.88 100 LEU A O 1
ATOM 779 N N . LEU A 1 101 ? -9.836 -5.086 -1.755 1 96.38 101 LEU A N 1
ATOM 780 C CA . LEU A 1 101 ? -8.789 -4.945 -0.749 1 96.38 101 LEU A CA 1
ATOM 781 C C . LEU A 1 101 ? -8.281 -6.312 -0.3 1 96.38 101 LEU A C 1
ATOM 783 O O . LEU A 1 101 ? -7.07 -6.516 -0.158 1 96.38 101 LEU A O 1
ATOM 787 N N . THR A 1 102 ? -9.164 -7.305 -0.069 1 95.88 102 THR A N 1
ATOM 788 C CA . THR A 1 102 ? -8.766 -8.656 0.299 1 95.88 102 THR A CA 1
ATOM 789 C C . THR A 1 102 ? -7.957 -9.312 -0.819 1 95.88 102 THR A C 1
ATOM 791 O O . THR A 1 102 ? -6.953 -9.977 -0.558 1 95.88 102 THR A O 1
ATOM 794 N N . TYR A 1 103 ? -8.438 -9.094 -2.018 1 97.06 103 TYR A N 1
ATOM 795 C CA . TYR A 1 103 ? -7.727 -9.602 -3.186 1 97.06 103 TYR A CA 1
ATOM 796 C C . TYR A 1 103 ? -6.289 -9.094 -3.207 1 97.06 103 TYR A C 1
ATOM 798 O O . TYR A 1 103 ? -5.355 -9.875 -3.41 1 97.06 103 TYR A O 1
ATOM 806 N N . ILE A 1 104 ? -6.105 -7.812 -2.986 1 95.94 104 ILE A N 1
ATOM 807 C CA . ILE A 1 104 ? -4.781 -7.195 -2.951 1 95.94 104 ILE A CA 1
ATOM 808 C C . ILE A 1 104 ? -3.963 -7.801 -1.813 1 95.94 104 ILE A C 1
ATOM 810 O O . ILE A 1 104 ? -2.801 -8.164 -2.002 1 95.94 104 ILE A O 1
ATOM 814 N N . ASN A 1 105 ? -4.566 -7.984 -0.65 1 93.25 105 ASN A N 1
ATOM 815 C CA . ASN A 1 105 ? -3.877 -8.508 0.523 1 93.25 105 ASN A CA 1
ATOM 816 C C . ASN A 1 105 ? -3.514 -9.984 0.351 1 93.25 105 ASN A C 1
ATOM 818 O O . ASN A 1 105 ? -2.645 -10.5 1.055 1 93.25 105 ASN A O 1
ATOM 822 N N . GLN A 1 106 ? -4.203 -10.625 -0.518 1 93.88 106 GLN A N 1
ATOM 823 C CA . GLN A 1 106 ? -3.885 -12.008 -0.848 1 93.88 106 GLN A CA 1
ATOM 824 C C . GLN A 1 106 ? -2.988 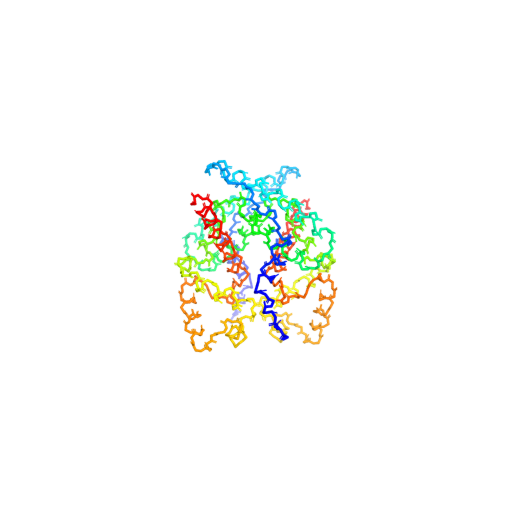-12.086 -2.082 1 93.88 106 GLN A C 1
ATOM 826 O O . GLN A 1 106 ? -3.006 -13.086 -2.803 1 93.88 106 GLN A O 1
ATOM 831 N N . GLN A 1 107 ? -2.318 -11.016 -2.328 1 93.06 107 GLN A N 1
ATOM 832 C CA . GLN A 1 107 ? -1.336 -10.922 -3.402 1 93.06 107 GLN A CA 1
ATOM 833 C C . GLN A 1 107 ? -1.975 -11.211 -4.758 1 93.06 107 GLN A C 1
ATOM 835 O O . GLN A 1 107 ? -1.377 -11.883 -5.602 1 93.06 107 GLN A O 1
ATOM 840 N N . CYS A 1 108 ? -3.166 -10.844 -4.891 1 94.5 108 CYS A N 1
ATOM 841 C CA . CYS A 1 108 ? -3.93 -10.898 -6.129 1 94.5 108 CYS A CA 1
ATOM 842 C C . CYS A 1 108 ? -4.117 -12.344 -6.59 1 94.5 108 CYS A C 1
ATOM 844 O O . CYS A 1 108 ? -4.043 -12.633 -7.785 1 94.5 108 CYS A O 1
ATOM 846 N N . ASN A 1 109 ? -4.258 -13.164 -5.656 1 94.25 109 ASN A N 1
ATOM 847 C CA . ASN A 1 109 ? -4.609 -14.562 -5.914 1 94.25 109 ASN A CA 1
ATOM 848 C C . ASN A 1 109 ? -6.105 -14.805 -5.73 1 94.25 109 ASN A C 1
ATOM 850 O O . ASN A 1 109 ? -6.609 -14.789 -4.605 1 94.25 109 ASN A O 1
ATOM 854 N N . ALA A 1 110 ? -6.746 -15.141 -6.809 1 95.56 110 ALA A N 1
ATOM 855 C CA . ALA A 1 110 ? -8.203 -15.258 -6.797 1 95.56 110 ALA A CA 1
ATOM 856 C C . ALA A 1 110 ? -8.648 -16.438 -5.938 1 95.56 110 ALA A C 1
ATOM 858 O O . ALA A 1 110 ? -9.609 -16.328 -5.176 1 95.56 110 ALA A O 1
ATOM 859 N N . ALA A 1 111 ? -7.969 -17.547 -6.066 1 96.06 111 ALA A N 1
ATOM 860 C CA . ALA A 1 111 ? -8.336 -18.734 -5.312 1 96.06 111 ALA A CA 1
ATOM 861 C C . ALA A 1 111 ? -8.211 -18.5 -3.811 1 96.06 111 ALA A C 1
ATOM 863 O O . ALA A 1 111 ? -9.125 -18.812 -3.047 1 96.06 111 ALA A O 1
ATOM 864 N N . ARG A 1 112 ? -7.16 -17.953 -3.348 1 95.75 112 ARG A N 1
ATOM 865 C CA . ARG A 1 112 ? -6.941 -17.641 -1.938 1 95.75 112 ARG A CA 1
ATOM 866 C C . ARG A 1 112 ? -7.941 -16.594 -1.443 1 95.75 112 ARG A C 1
ATOM 868 O O . ARG A 1 112 ? -8.414 -16.672 -0.309 1 95.75 112 ARG A O 1
ATOM 875 N N . THR A 1 113 ? -8.211 -15.68 -2.307 1 96.81 113 THR A N 1
ATOM 876 C CA . THR A 1 113 ? -9.156 -14.625 -1.949 1 96.81 113 THR A CA 1
ATOM 877 C C . THR A 1 113 ? -10.547 -15.203 -1.731 1 96.81 113 THR A C 1
ATOM 879 O O . THR A 1 113 ? -11.211 -14.883 -0.741 1 96.81 113 THR A O 1
ATOM 882 N N . ALA A 1 114 ? -10.945 -16.016 -2.668 1 97.31 114 ALA A N 1
ATOM 883 C CA . ALA A 1 114 ? -12.258 -16.656 -2.549 1 97.31 114 ALA A CA 1
ATOM 884 C C . ALA A 1 114 ? -12.367 -17.438 -1.24 1 97.31 114 ALA A C 1
ATOM 886 O O . ALA A 1 114 ? -13.375 -17.344 -0.541 1 97.31 114 ALA A O 1
ATOM 887 N N . LYS A 1 115 ? -11.359 -18.156 -0.899 1 96.56 115 LYS A N 1
ATOM 888 C CA . LYS A 1 115 ? -11.312 -18.922 0.341 1 96.56 115 LYS A CA 1
ATOM 889 C C . LYS A 1 115 ? -11.391 -18 1.559 1 96.56 115 LYS A C 1
ATOM 891 O O . LYS A 1 115 ? -12.148 -18.281 2.496 1 96.56 115 LYS A O 1
ATOM 896 N N . ALA A 1 116 ? -10.672 -16.953 1.51 1 94.56 116 ALA A N 1
ATOM 897 C CA . ALA A 1 116 ? -10.633 -16.016 2.631 1 94.56 116 ALA A CA 1
ATOM 898 C C . ALA A 1 116 ? -11.992 -15.359 2.846 1 94.56 116 ALA A C 1
ATOM 900 O O . ALA A 1 116 ? -12.367 -15.047 3.979 1 94.56 116 ALA A O 1
ATOM 901 N N . LEU A 1 117 ? -12.695 -15.109 1.765 1 95.38 117 LEU A N 1
ATOM 902 C CA . LEU A 1 117 ? -13.977 -14.414 1.829 1 95.38 117 LEU A CA 1
ATOM 903 C C . LEU A 1 117 ? -15.125 -15.414 1.917 1 95.38 117 LEU A C 1
ATOM 905 O O . LEU A 1 117 ? -16.281 -15.016 2.082 1 95.38 117 LEU A O 1
ATOM 909 N N . TYR A 1 118 ? -14.828 -16.625 1.788 1 95.75 118 TYR A N 1
ATOM 910 C CA . TYR A 1 118 ? -15.812 -17.703 1.85 1 95.75 118 TYR A CA 1
ATOM 911 C C . TYR A 1 118 ? -16.859 -17.547 0.758 1 95.75 118 TYR A C 1
ATOM 913 O O . TYR A 1 118 ? -18.062 -17.625 1.026 1 95.75 118 TYR A O 1
ATOM 921 N N . ILE A 1 119 ? -16.469 -17.297 -0.447 1 95.44 119 ILE A N 1
ATOM 922 C CA . ILE A 1 119 ? -17.344 -17.219 -1.615 1 95.44 119 ILE A CA 1
ATOM 923 C C . ILE A 1 119 ? -16.75 -18.062 -2.744 1 95.44 119 ILE A C 1
ATOM 925 O O . ILE A 1 119 ? -15.594 -18.484 -2.682 1 95.44 119 ILE A O 1
ATOM 929 N N . HIS A 1 120 ? -17.625 -18.406 -3.691 1 96 120 HIS A N 1
ATOM 930 C CA . HIS A 1 120 ? -17.172 -19.188 -4.84 1 96 120 HIS A CA 1
ATOM 931 C C . HIS A 1 120 ? -16.25 -18.375 -5.738 1 96 120 HIS A C 1
ATOM 933 O O . HIS A 1 120 ? -16.453 -17.188 -5.922 1 96 120 HIS A O 1
ATOM 939 N N . ARG A 1 121 ? -15.328 -19.078 -6.387 1 95.44 121 ARG A N 1
ATOM 940 C CA . ARG A 1 121 ? -14.336 -18.422 -7.238 1 95.44 121 ARG A CA 1
ATOM 941 C C . ARG A 1 121 ? -15.016 -17.672 -8.391 1 95.44 121 ARG A C 1
ATOM 943 O O . ARG A 1 121 ? -14.578 -16.594 -8.773 1 95.44 121 ARG A O 1
ATOM 950 N N . ASN A 1 122 ? -16.109 -18.172 -8.922 1 94.38 122 ASN A N 1
ATOM 951 C CA . ASN A 1 122 ? -16.781 -17.547 -10.055 1 94.38 122 ASN A CA 1
ATOM 952 C C . ASN A 1 122 ? -17.453 -16.25 -9.641 1 94.38 122 ASN A C 1
ATOM 954 O O . ASN A 1 122 ? -17.438 -15.266 -10.391 1 94.38 122 ASN A O 1
ATOM 958 N N . THR A 1 123 ? -18.031 -16.25 -8.516 1 96.5 123 THR A N 1
ATOM 959 C CA . THR A 1 123 ? -18.641 -15.047 -7.961 1 96.5 123 THR A CA 1
ATOM 960 C C . THR A 1 123 ? -17.578 -13.969 -7.734 1 96.5 123 THR A C 1
ATOM 962 O O . THR A 1 123 ? -17.781 -12.805 -8.094 1 96.5 123 THR A O 1
ATOM 965 N N . LEU A 1 124 ? -16.469 -14.43 -7.168 1 97.38 124 LEU A N 1
ATOM 966 C CA . LEU A 1 124 ? -15.375 -13.5 -6.914 1 97.38 124 LEU A CA 1
ATOM 967 C C . LEU A 1 124 ? -14.867 -12.898 -8.219 1 97.38 124 LEU A C 1
ATOM 969 O O . LEU A 1 124 ? -14.633 -11.688 -8.297 1 97.38 124 LEU A O 1
ATOM 973 N N . VAL A 1 125 ? -14.688 -13.742 -9.211 1 96.88 125 VAL A N 1
ATOM 974 C CA . VAL A 1 125 ? -14.125 -13.305 -10.477 1 96.88 125 VAL A CA 1
ATOM 975 C C . VAL A 1 125 ? -15.039 -12.258 -11.117 1 96.88 125 VAL A C 1
ATOM 977 O O . VAL A 1 125 ? -14.562 -11.258 -11.656 1 96.88 125 VAL A O 1
ATOM 980 N N . HIS A 1 126 ? -16.312 -12.43 -11.031 1 97.06 126 HIS A N 1
ATOM 981 C CA . HIS A 1 126 ? -17.266 -11.461 -11.57 1 97.06 126 HIS A CA 1
ATOM 982 C C . HIS A 1 126 ? -17.188 -10.133 -10.828 1 97.06 126 HIS A C 1
ATOM 984 O O . HIS A 1 126 ? -17.234 -9.07 -11.453 1 97.06 126 HIS A O 1
ATOM 990 N N . ARG A 1 127 ? -17.094 -10.188 -9.578 1 97.12 127 ARG A N 1
ATOM 991 C CA . ARG A 1 127 ? -16.984 -8.984 -8.758 1 97.12 127 ARG A CA 1
ATOM 992 C C . ARG A 1 127 ? -15.68 -8.25 -9.031 1 97.12 127 ARG A C 1
ATOM 994 O O . ARG A 1 127 ? -15.648 -7.02 -9.078 1 97.12 127 ARG A O 1
ATOM 1001 N N . LEU A 1 128 ? -14.633 -9.023 -9.203 1 97.5 128 LEU A N 1
ATOM 1002 C CA . LEU A 1 128 ? -13.344 -8.422 -9.523 1 97.5 128 LEU A CA 1
ATOM 1003 C C . LEU A 1 128 ? -13.375 -7.762 -10.898 1 97.5 128 LEU A C 1
ATOM 1005 O O . LEU A 1 128 ? -12.75 -6.719 -11.102 1 97.5 128 LEU A O 1
ATOM 1009 N N . GLU A 1 129 ? -14.062 -8.391 -11.812 1 97.31 129 GLU A N 1
ATOM 1010 C CA . GLU A 1 129 ? -14.227 -7.797 -13.133 1 97.31 129 GLU A CA 1
ATOM 1011 C C . GLU A 1 129 ? -14.938 -6.453 -13.047 1 97.31 129 GLU A C 1
ATOM 1013 O O . GLU A 1 129 ? -14.562 -5.5 -13.734 1 97.31 129 GLU A O 1
ATOM 1018 N N . THR A 1 130 ? -15.938 -6.398 -12.273 1 97.5 130 THR A N 1
ATOM 1019 C CA . THR A 1 130 ? -16.641 -5.141 -12.047 1 97.5 130 THR A CA 1
ATOM 1020 C C . THR A 1 130 ? -15.695 -4.086 -11.484 1 97.5 130 THR A C 1
ATOM 1022 O O . THR A 1 130 ? -15.688 -2.943 -11.953 1 97.5 130 THR A O 1
ATOM 1025 N N . ALA A 1 131 ? -14.938 -4.473 -10.477 1 97.5 131 ALA A N 1
ATOM 1026 C CA . ALA A 1 131 ? -13.961 -3.562 -9.883 1 97.5 131 ALA A CA 1
ATOM 1027 C C . ALA A 1 131 ? -12.984 -3.053 -10.938 1 97.5 131 ALA A C 1
ATOM 1029 O O . ALA A 1 131 ? -12.695 -1.855 -11 1 97.5 131 ALA A O 1
ATOM 1030 N N . HIS A 1 132 ? -12.484 -3.959 -11.742 1 96.25 132 HIS A N 1
ATOM 1031 C CA . HIS A 1 132 ? -11.508 -3.621 -12.773 1 96.25 132 HIS A CA 1
ATOM 1032 C C . HIS A 1 132 ? -12.086 -2.627 -13.773 1 96.25 132 HIS A C 1
ATOM 1034 O O . HIS A 1 132 ? -11.367 -1.751 -14.273 1 96.25 132 HIS A O 1
ATOM 1040 N N . ARG A 1 133 ? -13.32 -2.756 -14.031 1 96.25 133 ARG A N 1
ATOM 1041 C CA . ARG A 1 133 ? -13.984 -1.873 -14.984 1 96.25 133 ARG A CA 1
ATOM 1042 C C . ARG A 1 133 ? -14.133 -0.466 -14.422 1 96.25 133 ARG A C 1
ATOM 1044 O O . ARG A 1 133 ? -14.055 0.519 -15.156 1 96.25 133 ARG A O 1
ATOM 1051 N N . LEU A 1 134 ? -14.305 -0.356 -13.211 1 97.06 134 LEU A N 1
ATOM 1052 C CA . LEU A 1 134 ? -14.594 0.923 -12.57 1 97.06 134 LEU A CA 1
ATOM 1053 C C . LEU A 1 134 ? -13.312 1.67 -12.242 1 97.06 134 LEU A C 1
ATOM 1055 O O . LEU A 1 134 ? -13.328 2.885 -12.023 1 97.06 134 LEU A O 1
ATOM 1059 N N . LEU A 1 135 ? -12.203 0.973 -12.102 1 96.69 135 LEU A N 1
ATOM 1060 C CA . LEU A 1 135 ? -10.922 1.58 -11.75 1 96.69 135 LEU A CA 1
ATOM 1061 C C . LEU A 1 135 ? -10.305 2.297 -12.945 1 96.69 135 LEU A C 1
ATOM 1063 O O . LEU A 1 135 ? -10.383 1.808 -14.07 1 96.69 135 LEU A O 1
ATOM 1067 N N . PRO A 1 136 ? -9.602 3.434 -12.648 1 92.69 136 PRO A N 1
ATOM 1068 C CA . PRO A 1 136 ? -8.969 4.164 -13.75 1 92.69 136 PRO A CA 1
ATOM 1069 C C . PRO A 1 136 ? -7.762 3.426 -14.328 1 92.69 136 PRO A C 1
ATOM 1071 O O . PRO A 1 136 ? -7.367 3.682 -15.469 1 92.69 136 PRO A O 1
ATOM 1074 N N . GLN A 1 137 ? -7.16 2.543 -13.594 1 91.19 137 GLN A N 1
ATOM 1075 C CA . GLN A 1 137 ? -6.008 1.741 -13.992 1 91.19 137 GLN A CA 1
ATOM 1076 C C . GLN A 1 137 ? -6.148 0.3 -13.508 1 91.19 137 GLN A C 1
ATOM 1078 O O . GLN A 1 137 ? -6.875 0.027 -12.555 1 91.19 137 GLN A O 1
ATOM 1083 N N . PRO A 1 138 ? -5.414 -0.564 -14.227 1 91.38 138 PRO A N 1
ATOM 1084 C CA . PRO A 1 138 ? -5.422 -1.939 -13.719 1 91.38 138 PRO A CA 1
ATOM 1085 C C . PRO A 1 138 ? -4.898 -2.049 -12.289 1 91.38 138 PRO A C 1
ATOM 1087 O O . PRO A 1 138 ? -3.961 -1.339 -11.914 1 91.38 138 PRO A O 1
ATOM 1090 N N . VAL A 1 139 ? -5.531 -3.002 -11.555 1 92.81 139 VAL A N 1
ATOM 1091 C CA . VAL A 1 139 ? -5.195 -3.158 -10.148 1 92.81 139 VAL A CA 1
ATOM 1092 C C . VAL A 1 139 ? -3.707 -3.465 -10 1 92.81 139 VAL A C 1
ATOM 1094 O O . VAL A 1 139 ? -3.035 -2.906 -9.133 1 92.81 139 VAL A O 1
ATOM 1097 N N . GLU A 1 140 ? -3.164 -4.293 -10.836 1 88.12 140 GLU A N 1
ATOM 1098 C CA . GLU A 1 140 ? -1.792 -4.785 -10.734 1 88.12 140 GLU A CA 1
ATOM 1099 C C . GLU A 1 140 ? -0.786 -3.66 -10.961 1 88.12 140 GLU A C 1
ATOM 1101 O O . GLU A 1 140 ? 0.369 -3.76 -10.539 1 88.12 140 GLU A O 1
ATOM 1106 N N . ALA A 1 141 ? -1.207 -2.564 -11.555 1 86.56 141 ALA A N 1
ATOM 1107 C CA . ALA A 1 141 ? -0.307 -1.461 -11.875 1 86.56 141 ALA A CA 1
ATOM 1108 C C . ALA A 1 141 ? -0.248 -0.451 -10.734 1 86.56 141 ALA A C 1
ATOM 1110 O O . ALA A 1 141 ? 0.637 0.407 -10.703 1 86.56 141 ALA A O 1
ATOM 1111 N N . ASN A 1 142 ? -1.151 -0.58 -9.836 1 90.56 142 ASN A N 1
ATOM 1112 C CA . ASN A 1 142 ? -1.278 0.446 -8.805 1 90.56 142 ASN A CA 1
ATOM 1113 C C . ASN A 1 142 ? -1.777 -0.141 -7.492 1 90.56 142 ASN A C 1
ATOM 1115 O O . ASN A 1 142 ? -2.617 0.459 -6.82 1 90.56 142 ASN A O 1
ATOM 1119 N N . ILE A 1 143 ? -1.268 -1.242 -7.125 1 92.38 143 ILE A N 1
ATOM 1120 C CA . ILE A 1 143 ? -1.777 -2.049 -6.02 1 92.38 143 ILE A CA 1
ATOM 1121 C C . ILE A 1 143 ? -1.68 -1.261 -4.715 1 92.38 143 ILE A C 1
ATOM 1123 O O . ILE A 1 143 ? -2.646 -1.188 -3.953 1 92.38 143 ILE A O 1
ATOM 1127 N N . VAL A 1 144 ? -0.617 -0.604 -4.453 1 93.88 144 VAL A N 1
ATOM 1128 C CA . VAL A 1 144 ? -0.35 0.047 -3.176 1 93.88 144 VAL A CA 1
ATOM 1129 C C . VAL A 1 144 ? -1.283 1.242 -2.998 1 93.88 144 VAL A C 1
ATOM 1131 O O . VAL A 1 144 ? -1.942 1.375 -1.965 1 93.88 144 VAL A O 1
ATOM 1134 N N . ARG A 1 145 ? -1.427 2.025 -4.031 1 95.75 145 ARG A N 1
ATOM 1135 C CA . ARG A 1 145 ? -2.262 3.219 -3.947 1 95.75 145 ARG A CA 1
ATOM 1136 C C . ARG A 1 145 ? -3.734 2.848 -3.801 1 95.75 145 ARG A C 1
ATOM 1138 O O . ARG A 1 145 ? -4.461 3.467 -3.023 1 95.75 145 ARG A O 1
ATOM 1145 N N . ILE A 1 146 ? -4.109 1.864 -4.562 1 96.62 146 ILE A N 1
ATOM 1146 C CA . ILE A 1 146 ? -5.496 1.424 -4.492 1 96.62 146 ILE A CA 1
ATOM 1147 C C . ILE A 1 146 ? -5.805 0.902 -3.09 1 96.62 146 ILE A C 1
ATOM 1149 O O . ILE A 1 146 ? -6.832 1.25 -2.502 1 96.62 146 ILE A O 1
ATOM 1153 N N . ALA A 1 147 ? -4.918 0.14 -2.541 1 96.56 147 ALA A N 1
ATOM 1154 C CA . ALA A 1 147 ? -5.113 -0.402 -1.198 1 96.56 147 ALA A CA 1
ATOM 1155 C C . ALA A 1 147 ? -5.18 0.715 -0.16 1 96.56 147 ALA A C 1
ATOM 1157 O O . ALA A 1 147 ? -6.062 0.719 0.701 1 96.56 147 ALA A O 1
ATOM 1158 N N . VAL A 1 148 ? -4.293 1.651 -0.25 1 96.69 148 VAL A N 1
ATOM 1159 C CA . VAL A 1 148 ? -4.254 2.77 0.688 1 96.69 148 VAL A CA 1
ATOM 1160 C C . VAL A 1 148 ? -5.547 3.572 0.591 1 96.69 148 VAL A C 1
ATOM 1162 O O . VAL A 1 148 ? -6.16 3.898 1.609 1 96.69 148 VAL A O 1
ATOM 1165 N N . ALA A 1 149 ? -5.961 3.881 -0.621 1 97.31 149 ALA A N 1
ATOM 1166 C CA . ALA A 1 149 ? -7.188 4.645 -0.835 1 97.31 149 ALA A CA 1
ATOM 1167 C C . ALA A 1 149 ? -8.391 3.928 -0.239 1 97.31 149 ALA A C 1
ATOM 1169 O O . ALA A 1 149 ? -9.234 4.551 0.416 1 97.31 149 ALA A O 1
ATOM 1170 N N . LEU A 1 150 ? -8.461 2.674 -0.447 1 97.5 150 LEU A N 1
ATOM 1171 C CA . LEU A 1 150 ? -9.578 1.886 0.074 1 97.5 150 LEU A CA 1
ATOM 1172 C C . LEU A 1 150 ? -9.555 1.854 1.599 1 97.5 150 LEU A C 1
ATOM 1174 O O . LEU A 1 150 ? -10.602 1.908 2.24 1 97.5 150 LEU A O 1
ATOM 1178 N N . GLU A 1 151 ? -8.383 1.716 2.201 1 95.31 151 GLU A N 1
ATOM 1179 C CA . GLU A 1 151 ? -8.273 1.706 3.658 1 95.31 151 GLU A CA 1
ATOM 1180 C C . GLU A 1 151 ? -8.75 3.027 4.254 1 95.31 151 GLU A C 1
ATOM 1182 O O . GLU A 1 151 ? -9.43 3.041 5.281 1 95.31 151 GLU A O 1
ATOM 1187 N N . VAL A 1 152 ? -8.375 4.086 3.605 1 95.62 152 VAL A N 1
ATOM 1188 C CA . VAL A 1 152 ? -8.812 5.398 4.07 1 95.62 152 VAL A CA 1
ATOM 1189 C C . VAL A 1 152 ? -10.328 5.508 3.953 1 95.62 152 VAL A C 1
ATOM 1191 O O . VAL A 1 152 ? -11 5.98 4.875 1 95.62 152 VAL A O 1
ATOM 1194 N N . LEU A 1 153 ? -10.867 5.105 2.83 1 94.81 153 LEU A N 1
ATOM 1195 C CA . LEU A 1 153 ? -12.305 5.152 2.609 1 94.81 153 LEU A CA 1
ATOM 1196 C C . LEU A 1 153 ? -13.039 4.344 3.674 1 94.81 153 LEU A C 1
ATOM 1198 O O . LEU A 1 153 ? -14.055 4.801 4.211 1 94.81 153 LEU A O 1
ATOM 1202 N N . GLN A 1 154 ? -12.555 3.197 3.959 1 91.44 154 GLN A N 1
ATOM 1203 C CA . GLN A 1 154 ? -13.18 2.338 4.961 1 91.44 154 GLN A CA 1
ATOM 1204 C C . GLN A 1 154 ? -13.086 2.959 6.352 1 91.44 154 GLN A C 1
ATOM 1206 O O . GLN A 1 154 ? -14.031 2.875 7.137 1 91.44 154 GLN A O 1
ATOM 1211 N N . TRP A 1 155 ? -11.969 3.512 6.609 1 88.5 155 TRP A N 1
ATOM 1212 C CA . TRP A 1 155 ? -11.758 4.168 7.895 1 88.5 155 TRP A CA 1
ATOM 1213 C C . TRP A 1 155 ? -12.75 5.309 8.094 1 88.5 155 TRP A C 1
ATOM 1215 O O . TRP A 1 155 ? -13.32 5.461 9.172 1 88.5 155 TRP A O 1
ATOM 1225 N N . ARG A 1 156 ? -12.961 6.051 7.07 1 87.56 156 ARG A N 1
ATOM 1226 C CA . ARG A 1 156 ? -13.883 7.176 7.125 1 87.56 156 ARG A CA 1
ATOM 1227 C C . ARG A 1 156 ? -15.32 6.695 7.316 1 87.56 156 ARG A C 1
ATOM 1229 O O . ARG A 1 156 ? -16.094 7.316 8.047 1 87.56 156 ARG A O 1
ATOM 1236 N N . SER A 1 157 ? -15.664 5.656 6.617 1 85.12 157 SER A N 1
ATOM 1237 C CA . SER A 1 157 ? -17 5.102 6.734 1 85.12 157 SER A CA 1
ATOM 1238 C C . SER A 1 157 ? -17.266 4.578 8.141 1 85.12 157 SER A C 1
ATOM 1240 O O . SER A 1 157 ? -18.375 4.711 8.672 1 85.12 157 SER A O 1
ATOM 1242 N N . ASP A 1 158 ? -16.297 3.984 8.703 1 79.25 158 ASP A N 1
ATOM 1243 C CA . ASP A 1 158 ? -16.422 3.445 10.055 1 79.25 158 ASP A CA 1
ATOM 1244 C C . ASP A 1 158 ? -16.594 4.562 11.078 1 79.25 158 ASP A C 1
ATOM 1246 O O . ASP A 1 158 ? -17.328 4.414 12.055 1 79.25 158 ASP A O 1
ATOM 1250 N N . ARG A 1 159 ? -15.977 5.613 10.82 1 75.44 159 ARG A N 1
ATOM 1251 C CA . ARG A 1 159 ? -16.062 6.75 11.734 1 75.44 159 ARG A CA 1
ATOM 1252 C C . ARG A 1 159 ? -17.422 7.434 11.625 1 75.44 159 ARG A C 1
ATOM 1254 O O . ARG A 1 159 ? -17.953 7.934 12.617 1 75.44 159 ARG A O 1
ATOM 1261 N N . ASP A 1 160 ? -17.875 7.488 10.398 1 73.56 160 ASP A N 1
ATOM 1262 C CA . ASP A 1 160 ? -19.203 8.062 10.195 1 73.56 160 ASP A CA 1
ATOM 1263 C C . ASP A 1 160 ? -20.281 7.203 10.844 1 73.56 160 ASP A C 1
ATOM 1265 O O . ASP A 1 160 ? -21.234 7.727 11.414 1 73.56 160 ASP A O 1
ATOM 1269 N N . ASP A 1 161 ? -20.094 5.945 10.75 1 68.12 161 ASP A N 1
ATOM 1270 C CA . ASP A 1 161 ? -21.047 5.02 11.359 1 68.12 161 ASP A CA 1
ATOM 1271 C C . ASP A 1 161 ? -20.984 5.102 12.883 1 68.12 161 ASP A C 1
ATOM 1273 O O . ASP A 1 161 ? -22.031 5.055 13.547 1 68.12 161 ASP A O 1
ATOM 1277 N N . ASP A 1 162 ? -19.797 5.238 13.375 1 63.38 162 ASP A N 1
ATOM 1278 C CA . ASP A 1 162 ? -19.625 5.359 14.82 1 63.38 162 ASP A CA 1
ATOM 1279 C C . ASP A 1 162 ? -20.25 6.656 15.336 1 63.38 162 ASP A C 1
ATOM 1281 O O . ASP A 1 162 ? -20.828 6.684 16.422 1 63.38 162 ASP A O 1
ATOM 1285 N N . SER A 1 163 ? -20.062 7.645 14.547 1 60.09 163 SER A N 1
ATOM 1286 C CA . SER A 1 163 ? -20.656 8.93 14.922 1 60.09 163 SER A CA 1
ATOM 1287 C C . SER A 1 163 ? -22.172 8.867 14.914 1 60.09 163 SER A C 1
ATOM 1289 O O . SER A 1 163 ? -22.844 9.508 15.734 1 60.09 163 SER A O 1
ATOM 1291 N N . LEU A 1 164 ? -22.656 8.148 13.977 1 58.19 164 LEU A N 1
ATOM 1292 C CA . LEU A 1 164 ? -24.109 8.008 13.898 1 58.19 164 LEU A CA 1
ATOM 1293 C C . LEU A 1 164 ? -24.641 7.176 15.07 1 58.19 164 LEU A C 1
ATOM 1295 O O . LEU A 1 164 ? -25.703 7.461 15.609 1 58.19 164 LEU A O 1
ATOM 1299 N N . ARG A 1 165 ? -23.906 6.234 15.477 1 58.66 165 ARG A N 1
ATOM 1300 C CA . ARG A 1 165 ? -24.312 5.395 16.594 1 58.66 165 ARG A CA 1
ATOM 1301 C C . ARG A 1 165 ? -24.219 6.152 17.906 1 58.66 165 ARG A C 1
ATOM 1303 O O . ARG A 1 165 ? -25.016 5.93 18.828 1 58.66 165 ARG A O 1
ATOM 1310 N N . ALA A 1 166 ? -23.281 7.008 17.984 1 57.78 166 ALA A N 1
ATOM 1311 C CA . ALA A 1 166 ? -23.109 7.77 19.219 1 57.78 166 ALA A CA 1
ATOM 1312 C C . ALA A 1 166 ? -24.219 8.805 19.391 1 57.78 166 ALA A C 1
ATOM 1314 O O . ALA A 1 166 ? -24.453 9.305 20.484 1 57.78 166 ALA A O 1
ATOM 1315 N N . ILE A 1 167 ? -24.781 9.156 18.312 1 54.75 167 ILE A N 1
ATOM 1316 C CA . ILE A 1 167 ? -25.844 10.148 18.359 1 54.75 167 ILE A CA 1
ATOM 1317 C C . ILE A 1 167 ? -27.188 9.461 18.609 1 54.75 167 ILE A C 1
ATOM 1319 O O . ILE A 1 167 ? -28.109 10.07 19.125 1 54.75 167 ILE A O 1
ATOM 1323 N N . THR A 1 168 ? -27.219 8.188 18.328 1 50.06 168 THR A N 1
ATOM 1324 C CA . THR A 1 168 ? -28.484 7.531 18.625 1 50.06 168 THR A CA 1
ATOM 1325 C C . THR A 1 168 ? -28.453 6.895 20.016 1 50.06 168 THR A C 1
ATOM 1327 O O . THR A 1 168 ? -29.438 6.98 20.766 1 50.06 168 THR A O 1
ATOM 1330 N N . MET B 1 1 ? 31.094 9.438 -52.219 1 25.61 1 MET B N 1
ATOM 1331 C CA . MET B 1 1 ? 29.703 9.516 -51.75 1 25.61 1 MET B CA 1
ATOM 1332 C C . MET B 1 1 ? 29.609 9.25 -50.25 1 25.61 1 MET B C 1
ATOM 1334 O O . MET B 1 1 ? 29.781 8.109 -49.812 1 25.61 1 MET B O 1
ATOM 1338 N N . ASN B 1 2 ? 30.016 10.156 -49.344 1 28.19 2 ASN B N 1
ATOM 1339 C CA . ASN B 1 2 ? 30.484 10.258 -47.969 1 28.19 2 ASN B CA 1
ATOM 1340 C C . ASN B 1 2 ? 29.344 10.164 -46.969 1 28.19 2 ASN B C 1
ATOM 1342 O O . ASN B 1 2 ? 28.469 11.031 -46.938 1 28.19 2 ASN B O 1
ATOM 1346 N N . ASP B 1 3 ? 28.703 8.945 -46.75 1 30.75 3 ASP B N 1
ATOM 1347 C CA . ASP B 1 3 ? 27.594 8.539 -45.906 1 30.75 3 ASP B CA 1
ATOM 1348 C C . ASP B 1 3 ? 27.812 9 -44.469 1 30.75 3 ASP B C 1
ATOM 1350 O O . ASP B 1 3 ? 28.625 8.43 -43.719 1 30.75 3 ASP B O 1
ATOM 1354 N N . ALA B 1 4 ? 27.703 10.32 -44.188 1 31.83 4 ALA B N 1
ATOM 1355 C CA . ALA B 1 4 ? 27.938 11.078 -42.969 1 31.83 4 ALA B CA 1
ATOM 1356 C C . ALA B 1 4 ? 27.094 10.531 -41.812 1 31.83 4 ALA B C 1
ATOM 1358 O O . ALA B 1 4 ? 25.906 10.234 -42 1 31.83 4 ALA B O 1
ATOM 1359 N N . ALA B 1 5 ? 27.688 9.852 -40.812 1 32.66 5 ALA B N 1
ATOM 1360 C CA . ALA B 1 5 ? 27.406 9.242 -39.531 1 32.66 5 ALA B CA 1
ATOM 1361 C C . ALA B 1 5 ? 26.547 10.164 -38.656 1 32.66 5 ALA B C 1
ATOM 1363 O O . ALA B 1 5 ? 26.938 11.297 -38.375 1 32.66 5 ALA B O 1
ATOM 1364 N N . THR B 1 6 ? 25.203 10.305 -39 1 35.78 6 THR B N 1
ATOM 1365 C CA . THR B 1 6 ? 24.297 11.148 -38.25 1 35.78 6 THR B CA 1
ATOM 1366 C C . THR B 1 6 ? 24.5 10.961 -36.75 1 35.78 6 THR B C 1
ATOM 1368 O O . THR B 1 6 ? 24.391 9.844 -36.25 1 35.78 6 THR B O 1
ATOM 1371 N N . PRO B 1 7 ? 25.188 11.852 -36.031 1 32.06 7 PRO B N 1
ATOM 1372 C CA . PRO B 1 7 ? 25.688 11.766 -34.656 1 32.06 7 PRO B CA 1
ATOM 1373 C C . PRO B 1 7 ? 24.609 11.445 -33.656 1 32.06 7 PRO B C 1
ATOM 1375 O O . PRO B 1 7 ? 23.422 11.695 -33.906 1 32.06 7 PRO B O 1
ATOM 1378 N N . VAL B 1 8 ? 24.844 10.672 -32.594 1 30.92 8 VAL B N 1
ATOM 1379 C CA . VAL B 1 8 ? 24.312 10.062 -31.375 1 30.92 8 VAL B CA 1
ATOM 1380 C C . VAL B 1 8 ? 23.531 11.102 -30.578 1 30.92 8 VAL B C 1
ATOM 1382 O O . VAL B 1 8 ? 22.828 10.766 -29.625 1 30.92 8 VAL B O 1
ATOM 1385 N N . GLY B 1 9 ? 23.656 12.398 -30.859 1 31.02 9 GLY B N 1
ATOM 1386 C CA . GLY B 1 9 ? 23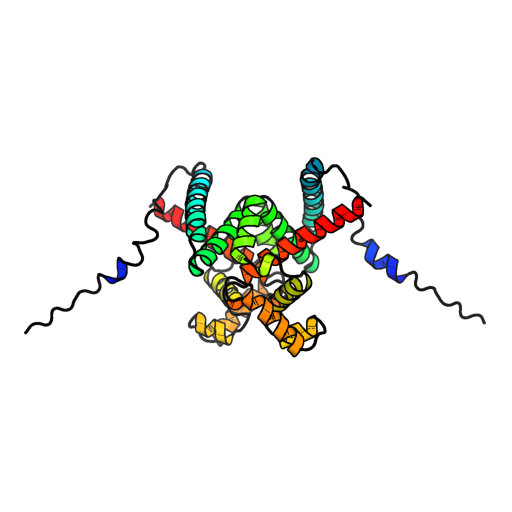.172 13.523 -30.078 1 31.02 9 GLY B CA 1
ATOM 1387 C C . GLY B 1 9 ? 21.656 13.578 -30 1 31.02 9 GLY B C 1
ATOM 1388 O O . GLY B 1 9 ? 21.094 14.367 -29.234 1 31.02 9 GLY B O 1
ATOM 1389 N N . ASP B 1 10 ? 20.953 13.18 -30.953 1 31.5 10 ASP B N 1
ATOM 1390 C CA . ASP B 1 10 ? 19.547 13.516 -31.062 1 31.5 10 ASP B CA 1
ATOM 1391 C C . ASP B 1 10 ? 18.719 12.82 -29.984 1 31.5 10 ASP B C 1
ATOM 1393 O O . ASP B 1 10 ? 17.578 13.18 -29.734 1 31.5 10 ASP B O 1
ATOM 1397 N N . ARG B 1 11 ? 19.156 11.641 -29.578 1 28.75 11 ARG B N 1
ATOM 1398 C CA . ARG B 1 11 ? 18.219 10.867 -28.766 1 28.75 11 ARG B CA 1
ATOM 1399 C C . ARG B 1 11 ? 18.156 11.414 -27.344 1 28.75 11 ARG B C 1
ATOM 1401 O O . ARG B 1 11 ? 17.344 10.969 -26.531 1 28.75 11 ARG B O 1
ATOM 1408 N N . ILE B 1 12 ? 19.234 12.047 -26.781 1 29.89 12 ILE B N 1
ATOM 1409 C CA . ILE B 1 12 ? 19.188 12.609 -25.438 1 29.89 12 ILE B CA 1
ATOM 1410 C C . ILE B 1 12 ? 18.094 13.672 -25.375 1 29.89 12 ILE B C 1
ATOM 1412 O O . ILE B 1 12 ? 17.516 13.906 -24.312 1 29.89 12 ILE B O 1
ATOM 1416 N N . GLN B 1 13 ? 17.859 14.5 -26.375 1 30.45 13 GLN B N 1
ATOM 1417 C CA . GLN B 1 13 ? 16.984 15.672 -26.359 1 30.45 13 GLN B CA 1
ATOM 1418 C C . GLN B 1 13 ? 15.547 15.281 -26.062 1 30.45 13 GLN B C 1
ATOM 1420 O O . GLN B 1 13 ? 14.773 16.078 -25.516 1 30.45 13 GLN B O 1
ATOM 1425 N N . GLN B 1 14 ? 15.086 14.211 -26.594 1 29.91 14 GLN B N 1
ATOM 1426 C CA . GLN B 1 14 ? 13.641 14.008 -26.547 1 29.91 14 GLN B CA 1
ATOM 1427 C C . GLN B 1 14 ? 13.164 13.734 -25.125 1 29.91 14 GLN B C 1
ATOM 1429 O O . GLN B 1 14 ? 11.992 13.93 -24.812 1 29.91 14 GLN B O 1
ATOM 1434 N N . VAL B 1 15 ? 13.945 13 -24.375 1 29.91 15 VAL B N 1
ATOM 1435 C CA . VAL B 1 15 ? 13.422 12.648 -23.047 1 29.91 15 VAL B CA 1
ATOM 1436 C C . VAL B 1 15 ? 13.383 13.891 -22.156 1 29.91 15 VAL B C 1
ATOM 1438 O O . VAL B 1 15 ? 12.492 14.023 -21.328 1 29.91 15 VAL B O 1
ATOM 1441 N N . LEU B 1 16 ? 14.312 14.828 -22.188 1 31.78 16 LEU B N 1
ATOM 1442 C CA . LEU B 1 16 ? 14.336 16.062 -21.406 1 31.78 16 LEU B CA 1
ATOM 1443 C C . LEU B 1 16 ? 13.141 16.938 -21.75 1 31.78 16 LEU B C 1
ATOM 1445 O O . LEU B 1 16 ? 12.93 17.984 -21.125 1 31.78 16 LEU B O 1
ATOM 1449 N N . THR B 1 17 ? 12.711 16.938 -22.953 1 31.3 17 THR B N 1
ATOM 1450 C CA . THR B 1 17 ? 11.727 17.938 -23.312 1 31.3 17 THR B CA 1
ATOM 1451 C C . THR B 1 17 ? 10.531 17.906 -22.359 1 31.3 17 THR B C 1
ATOM 1453 O O . THR B 1 17 ? 9.852 18.922 -22.172 1 31.3 17 THR B O 1
ATOM 1456 N N . TYR B 1 18 ? 10.07 16.734 -22.031 1 29.14 18 TYR B N 1
ATOM 1457 C CA . TYR B 1 18 ? 8.766 16.875 -21.375 1 29.14 18 TYR B CA 1
ATOM 1458 C C . TYR B 1 18 ? 8.922 17.438 -19.969 1 29.14 18 TYR B C 1
ATOM 1460 O O . TYR B 1 18 ? 8.047 18.141 -19.469 1 29.14 18 TYR B O 1
ATOM 1468 N N . ALA B 1 19 ? 9.625 16.75 -19 1 28.38 19 ALA B N 1
ATOM 1469 C CA . ALA B 1 19 ? 9.523 17.328 -17.656 1 28.38 19 ALA B CA 1
ATOM 1470 C C . ALA B 1 19 ? 10.531 18.453 -17.453 1 28.38 19 ALA B C 1
ATOM 1472 O O . ALA B 1 19 ? 11.672 18.203 -17.047 1 28.38 19 ALA B O 1
ATOM 1473 N N . PRO B 1 20 ? 10.578 19.484 -18.281 1 29.59 20 PRO B N 1
ATOM 1474 C CA . PRO B 1 20 ? 11.602 20.516 -18.125 1 29.59 20 PRO B CA 1
ATOM 1475 C C . PRO B 1 20 ? 11.711 21.031 -16.688 1 29.59 20 PRO B C 1
ATOM 1477 O O . PRO B 1 20 ? 12.805 21.375 -16.234 1 29.59 20 PRO B O 1
ATOM 1480 N N . THR B 1 21 ? 10.539 21.344 -16.125 1 29.66 21 THR B N 1
ATOM 1481 C CA . THR B 1 21 ? 10.531 22.453 -15.172 1 29.66 21 THR B CA 1
ATOM 1482 C C . THR B 1 21 ? 11.133 22 -13.836 1 29.66 21 THR B C 1
ATOM 1484 O O . THR B 1 21 ? 10.891 22.641 -12.805 1 29.66 21 THR B O 1
ATOM 1487 N N . VAL B 1 22 ? 11.727 20.906 -13.672 1 29.16 22 VAL B N 1
ATOM 1488 C CA . VAL B 1 22 ? 12.297 20.672 -12.352 1 29.16 22 VAL B CA 1
ATOM 1489 C C . VAL B 1 22 ? 13.406 21.672 -12.062 1 29.16 22 VAL B C 1
ATOM 1491 O O . VAL B 1 22 ? 14.219 21.469 -11.164 1 29.16 22 VAL B O 1
ATOM 1494 N N . ARG B 1 23 ? 13.555 22.734 -12.805 1 27.14 23 ARG B N 1
ATOM 1495 C CA . ARG B 1 23 ? 14.781 23.484 -12.539 1 27.14 23 ARG B CA 1
ATOM 1496 C C . ARG B 1 23 ? 14.891 23.859 -11.062 1 27.14 23 ARG B C 1
ATOM 1498 O O . ARG B 1 23 ? 15.93 23.625 -10.438 1 27.14 23 ARG B O 1
ATOM 1505 N N . LEU B 1 24 ? 14.219 24.969 -10.617 1 26.11 24 LEU B N 1
ATOM 1506 C CA . LEU B 1 24 ? 14.852 26.141 -10.016 1 26.11 24 LEU B CA 1
ATOM 1507 C C . LEU B 1 24 ? 15.023 25.953 -8.508 1 26.11 24 LEU B C 1
ATOM 1509 O O . LEU B 1 24 ? 15.719 26.734 -7.859 1 26.11 24 LEU B O 1
ATOM 1513 N N . ALA B 1 25 ? 14.109 25.297 -7.613 1 29.03 25 ALA B N 1
ATOM 1514 C CA . ALA B 1 25 ? 14.016 25.938 -6.309 1 29.03 25 ALA B CA 1
ATOM 1515 C C . ALA B 1 25 ? 15.188 25.547 -5.414 1 29.03 25 ALA B C 1
ATOM 1517 O O . ALA B 1 25 ? 15.203 24.453 -4.848 1 29.03 25 ALA B O 1
ATOM 1518 N N . VAL B 1 26 ? 16.422 25.812 -5.672 1 26.69 26 VAL B N 1
ATOM 1519 C CA . VAL B 1 26 ? 17.625 25.578 -4.883 1 26.69 26 VAL B CA 1
ATOM 1520 C C . VAL B 1 26 ? 17.531 26.344 -3.568 1 26.69 26 VAL B C 1
ATOM 1522 O O . VAL B 1 26 ? 18.531 26.484 -2.859 1 26.69 26 VAL B O 1
ATOM 1525 N N . GLY B 1 27 ? 16.562 27.125 -3.129 1 29.67 27 GLY B N 1
ATOM 1526 C CA . GLY B 1 27 ? 16.953 28.031 -2.064 1 29.67 27 GLY B CA 1
ATOM 1527 C C . GLY B 1 27 ? 17.281 27.328 -0.765 1 29.67 27 GLY B C 1
ATOM 1528 O O . GLY B 1 27 ? 17.109 26.109 -0.647 1 29.67 27 GLY B O 1
ATOM 1529 N N . ASN B 1 28 ? 17.422 28.125 0.536 1 28.83 28 ASN B N 1
ATOM 1530 C CA . ASN B 1 28 ? 18 27.984 1.869 1 28.83 28 ASN B CA 1
ATOM 1531 C C . ASN B 1 28 ? 17.391 26.812 2.629 1 28.83 28 ASN B C 1
ATOM 1533 O O . ASN B 1 28 ? 16.266 26.406 2.354 1 28.83 28 ASN B O 1
ATOM 1537 N N . THR B 1 29 ? 18.219 26.156 3.512 1 34.69 29 THR B N 1
ATOM 1538 C CA . THR B 1 29 ? 18.109 24.891 4.219 1 34.69 29 THR B CA 1
ATOM 1539 C C . THR B 1 29 ? 16.766 24.797 4.953 1 34.69 29 THR B C 1
ATOM 1541 O O . THR B 1 29 ? 16.141 23.75 4.992 1 34.69 29 THR B O 1
ATOM 1544 N N . ARG B 1 30 ? 16.5 25.625 6.023 1 37 30 ARG B N 1
ATOM 1545 C CA . ARG B 1 30 ? 15.242 25.766 6.754 1 37 30 ARG B CA 1
ATOM 1546 C C . ARG B 1 30 ? 14.109 26.188 5.816 1 37 30 ARG B C 1
ATOM 1548 O O . ARG B 1 30 ? 12.953 25.844 6.031 1 37 30 ARG B O 1
ATOM 1555 N N . ARG B 1 31 ? 14.32 27.203 4.914 1 37.47 31 ARG B N 1
ATOM 1556 C CA . ARG B 1 31 ? 13.547 27.719 3.791 1 37.47 31 ARG B CA 1
ATOM 1557 C C . ARG B 1 31 ? 13.375 26.656 2.707 1 37.47 31 ARG B C 1
ATOM 1559 O O . ARG B 1 31 ? 12.633 26.875 1.742 1 37.47 31 ARG B O 1
ATOM 1566 N N . GLY B 1 32 ? 14.211 25.719 2.707 1 38.28 32 GLY B N 1
ATOM 1567 C CA . GLY B 1 32 ? 14.219 24.641 1.722 1 38.28 32 GLY B CA 1
ATOM 1568 C C . GLY B 1 32 ? 13.023 23.719 1.843 1 38.28 32 GLY B C 1
ATOM 1569 O O . GLY B 1 32 ? 12.398 23.359 0.838 1 38.28 32 GLY B O 1
ATOM 1570 N N . ILE B 1 33 ? 12.844 23.312 3.057 1 40.69 33 ILE B N 1
ATOM 1571 C CA . ILE B 1 33 ? 11.703 22.422 3.229 1 40.69 33 ILE B CA 1
ATOM 1572 C C . ILE B 1 33 ? 10.414 23.172 2.908 1 40.69 33 ILE B C 1
ATOM 1574 O O . ILE B 1 33 ? 9.523 22.641 2.242 1 40.69 33 ILE B O 1
ATOM 1578 N N . GLU B 1 34 ? 10.312 24.422 3.57 1 42.72 34 GLU B N 1
ATOM 1579 C CA . GLU B 1 34 ? 9.133 25.234 3.24 1 42.72 34 GLU B CA 1
ATOM 1580 C C . GLU B 1 34 ? 9.102 25.562 1.752 1 42.72 34 GLU B C 1
ATOM 1582 O O . GLU B 1 34 ? 8.031 25.562 1.136 1 42.72 34 GLU B O 1
ATOM 1587 N N . GLY B 1 35 ? 10.18 26.047 1.313 1 43.47 35 GLY B N 1
ATOM 1588 C CA . GLY B 1 35 ? 10.281 26.312 -0.112 1 43.47 35 GLY B CA 1
ATOM 1589 C C . GLY B 1 35 ? 10.016 25.094 -0.97 1 43.47 35 GLY B C 1
ATOM 1590 O O . GLY B 1 35 ? 9.32 25.188 -1.983 1 43.47 35 GLY B O 1
ATOM 1591 N N . PHE B 1 36 ? 10.562 24.031 -0.512 1 42.44 36 PHE B N 1
ATOM 1592 C CA . PHE B 1 36 ? 10.344 22.766 -1.199 1 42.44 36 PHE B CA 1
ATOM 1593 C C . PHE B 1 36 ? 8.883 22.344 -1.105 1 42.44 36 PHE B C 1
ATOM 1595 O O . PHE B 1 36 ? 8.312 21.844 -2.076 1 42.44 36 PHE B O 1
ATOM 1602 N N . ARG B 1 37 ? 8.359 22.656 0.026 1 45.47 37 ARG B N 1
ATOM 1603 C CA . ARG B 1 37 ? 6.926 22.391 0.139 1 45.47 37 ARG B CA 1
ATOM 1604 C C . ARG B 1 37 ? 6.133 23.25 -0.84 1 45.47 37 ARG B C 1
ATOM 1606 O O . ARG B 1 37 ? 5.172 22.766 -1.448 1 45.47 37 ARG B O 1
ATOM 1613 N N . ARG B 1 38 ? 6.625 24.391 -0.935 1 43.62 38 ARG B N 1
ATOM 1614 C CA . ARG B 1 38 ? 5.902 25.266 -1.853 1 43.62 38 ARG B CA 1
ATOM 1615 C C . ARG B 1 38 ? 6.105 24.828 -3.299 1 43.62 38 ARG B C 1
ATOM 1617 O O . ARG B 1 38 ? 5.148 24.766 -4.074 1 43.62 38 ARG B O 1
ATOM 1624 N N . SER B 1 39 ? 7.367 24.656 -3.592 1 47.25 39 SER B N 1
ATOM 1625 C CA . SER B 1 39 ? 7.633 24.203 -4.953 1 47.25 39 SER B CA 1
ATOM 1626 C C . SER B 1 39 ? 6.969 22.859 -5.227 1 47.25 39 SER B C 1
ATOM 1628 O O . SER B 1 39 ? 6.414 22.641 -6.309 1 47.25 39 SER B O 1
ATOM 1630 N N . HIS B 1 40 ? 7.066 22.031 -4.312 1 48.31 40 HIS B N 1
ATOM 1631 C CA . HIS B 1 40 ? 6.379 20.75 -4.449 1 48.31 40 HIS B CA 1
ATOM 1632 C C . HIS B 1 40 ? 4.871 20.938 -4.531 1 48.31 40 HIS B C 1
ATOM 1634 O O . HIS B 1 40 ? 4.199 20.281 -5.332 1 48.31 40 HIS B O 1
ATOM 1640 N N . ARG B 1 41 ? 4.387 21.859 -3.746 1 48.66 41 ARG B N 1
ATOM 1641 C CA . ARG B 1 41 ? 2.965 22.172 -3.857 1 48.66 41 ARG B CA 1
ATOM 1642 C C . ARG B 1 41 ? 2.633 22.734 -5.23 1 48.66 41 ARG B C 1
ATOM 1644 O O . ARG B 1 41 ? 1.601 22.406 -5.816 1 48.66 41 ARG B O 1
ATOM 1651 N N . ASP B 1 42 ? 3.525 23.578 -5.609 1 47.53 42 ASP B N 1
ATOM 1652 C CA . ASP B 1 42 ? 3.326 24.156 -6.938 1 47.53 42 ASP B CA 1
ATOM 1653 C C . ASP B 1 42 ? 3.404 23.094 -8.023 1 47.53 42 ASP B C 1
ATOM 1655 O O . ASP B 1 42 ? 2.592 23.078 -8.945 1 47.53 42 ASP B O 1
ATOM 1659 N N . ALA B 1 43 ? 4.434 22.344 -7.969 1 50.97 43 ALA B N 1
ATOM 1660 C CA . ALA B 1 43 ? 4.539 21.234 -8.914 1 50.97 43 ALA B CA 1
ATOM 1661 C C . ALA B 1 43 ? 3.352 20.281 -8.781 1 50.97 43 ALA B C 1
ATOM 1663 O O . ALA B 1 43 ? 2.828 19.781 -9.781 1 50.97 43 ALA B O 1
ATOM 1664 N N . GLN B 1 44 ? 2.941 20.219 -7.629 1 52.03 44 GLN B N 1
ATOM 1665 C CA . GLN B 1 44 ? 1.768 19.391 -7.379 1 52.03 44 GLN B CA 1
ATOM 1666 C C . GLN B 1 44 ? 0.515 20.016 -7.988 1 52.03 44 GLN B C 1
ATOM 1668 O O . GLN B 1 44 ? -0.334 19.297 -8.531 1 52.03 44 GLN B O 1
ATOM 1673 N N . THR B 1 45 ? 0.491 21.266 -7.746 1 48.91 45 THR B N 1
ATOM 1674 C CA . THR B 1 45 ? -0.631 21.953 -8.367 1 48.91 45 THR B CA 1
ATOM 1675 C C . THR B 1 45 ? -0.593 21.781 -9.883 1 48.91 45 THR B C 1
ATOM 1677 O O . THR B 1 45 ? -1.623 21.531 -10.516 1 48.91 45 THR B O 1
ATOM 1680 N N . THR B 1 46 ? 0.611 21.984 -10.359 1 47.78 46 THR B N 1
ATOM 1681 C CA . THR B 1 46 ? 0.75 21.781 -11.797 1 47.78 46 THR B CA 1
ATOM 1682 C C . THR B 1 46 ? 0.426 20.344 -12.18 1 47.78 46 THR B C 1
ATOM 1684 O O . THR B 1 46 ? -0.276 20.094 -13.164 1 47.78 46 THR B O 1
ATOM 1687 N N . GLN B 1 47 ? 0.985 19.562 -11.453 1 50.78 47 GLN B N 1
ATOM 1688 C CA . GLN B 1 47 ? 0.716 18.156 -11.727 1 50.78 47 GLN B CA 1
ATOM 1689 C C . GLN B 1 47 ? -0.764 17.828 -11.539 1 50.78 47 GLN B C 1
ATOM 1691 O O . GLN B 1 47 ? -1.34 17.062 -12.312 1 50.78 47 GLN B O 1
ATOM 1696 N N . ARG B 1 48 ? -1.339 18.438 -10.562 1 50.78 48 ARG B N 1
ATOM 1697 C CA . ARG B 1 48 ? -2.779 18.312 -10.367 1 50.78 48 ARG B CA 1
ATOM 1698 C C . ARG B 1 48 ? -3.541 18.781 -11.602 1 50.78 48 ARG B C 1
ATOM 1700 O O . ARG B 1 48 ? -4.52 18.156 -12.016 1 50.78 48 ARG B O 1
ATOM 1707 N N . MET B 1 49 ? -2.998 19.859 -11.984 1 47.31 49 MET B N 1
ATOM 1708 C CA . MET B 1 49 ? -3.619 20.422 -13.18 1 47.31 49 MET B CA 1
ATOM 1709 C C . MET B 1 49 ? -3.432 19.484 -14.375 1 47.31 49 MET B C 1
ATOM 1711 O O . MET B 1 49 ? -4.355 19.297 -15.172 1 47.31 49 MET B O 1
ATOM 1715 N N . LEU B 1 50 ? -2.322 19.062 -14.477 1 48.97 50 LEU B N 1
ATOM 1716 C CA . LEU B 1 50 ? -2.033 18.172 -15.609 1 48.97 50 LEU B CA 1
ATOM 1717 C C . LEU B 1 50 ? -2.777 16.859 -15.469 1 48.97 50 LEU B C 1
ATOM 1719 O O . LEU B 1 50 ? -3.234 16.281 -16.469 1 48.97 50 LEU B O 1
ATOM 1723 N N . THR B 1 51 ? -2.867 16.406 -14.359 1 50.47 51 THR B N 1
ATOM 1724 C CA . THR B 1 51 ? -3.625 15.18 -14.102 1 50.47 51 THR B CA 1
ATOM 1725 C C . THR B 1 51 ? -5.094 15.375 -14.477 1 50.47 51 THR B C 1
ATOM 1727 O O . THR B 1 51 ? -5.73 14.453 -14.992 1 50.47 51 THR B O 1
ATOM 1730 N N . ARG B 1 52 ? -5.539 16.484 -14.062 1 47.03 52 ARG B N 1
ATOM 1731 C CA . ARG B 1 52 ? -6.902 16.75 -14.508 1 47.03 52 ARG B CA 1
ATOM 1732 C C . ARG B 1 52 ? -7.008 16.688 -16.031 1 47.03 52 ARG B C 1
ATOM 1734 O O . ARG B 1 52 ? -8.078 16.391 -16.562 1 47.03 52 ARG B O 1
ATOM 1741 N N . LEU B 1 53 ? -5.961 16.938 -16.5 1 46.62 53 LEU B N 1
ATOM 1742 C CA . LEU B 1 53 ? -6.035 17.031 -17.953 1 46.62 53 LEU B CA 1
ATOM 1743 C C . LEU B 1 53 ? -5.855 15.664 -18.609 1 46.62 53 LEU B C 1
ATOM 1745 O O . LEU B 1 53 ? -5.953 15.531 -19.828 1 46.62 53 LEU B O 1
ATOM 1749 N N . GLY B 1 54 ? -5.867 14.5 -18.078 1 48.75 54 GLY B N 1
ATOM 1750 C CA . GLY B 1 54 ? -6.438 13.344 -18.75 1 48.75 54 GLY B CA 1
ATOM 1751 C C . GLY B 1 54 ? -5.555 12.117 -18.688 1 48.75 54 GLY B C 1
ATOM 1752 O O . GLY B 1 54 ? -5.965 11.023 -19.094 1 48.75 54 GLY B O 1
ATOM 1753 N N . ALA B 1 55 ? -4.172 12.016 -18.891 1 52.16 55 ALA B N 1
ATOM 1754 C CA . ALA B 1 55 ? -3.648 10.703 -19.266 1 52.16 55 ALA B CA 1
ATOM 1755 C C . ALA B 1 55 ? -3.467 9.805 -18.047 1 52.16 55 ALA B C 1
ATOM 1757 O O . ALA B 1 55 ? -3.062 10.281 -16.984 1 52.16 55 ALA B O 1
ATOM 1758 N N . PRO B 1 56 ? -4.012 8.539 -18.203 1 53.41 56 PRO B N 1
ATOM 1759 C CA . PRO B 1 56 ? -3.934 7.547 -17.125 1 53.41 56 PRO B CA 1
ATOM 1760 C C . PRO B 1 56 ? -2.549 7.48 -16.484 1 53.41 56 PRO B C 1
ATOM 1762 O O . PRO B 1 56 ? -2.434 7.355 -15.258 1 53.41 56 PRO B O 1
ATOM 1765 N N . GLN B 1 57 ? -1.526 7.543 -17.281 1 55.97 57 GLN B N 1
ATOM 1766 C CA . GLN B 1 57 ? -0.164 7.449 -16.766 1 55.97 57 GLN B CA 1
ATOM 1767 C C . GLN B 1 57 ? 0.168 8.633 -15.859 1 55.97 57 GLN B C 1
ATOM 1769 O O . GLN B 1 57 ? 0.847 8.477 -14.844 1 55.97 57 GLN B O 1
ATOM 1774 N N . ARG B 1 58 ? -0.338 9.664 -16.188 1 55.19 58 ARG B N 1
ATOM 1775 C CA . ARG B 1 58 ? -0.09 10.875 -15.406 1 55.19 58 ARG B CA 1
ATOM 1776 C C . ARG B 1 58 ? -0.845 10.844 -14.086 1 55.19 58 ARG B C 1
ATOM 1778 O O . ARG B 1 58 ? -0.325 11.289 -13.055 1 55.19 58 ARG B O 1
ATOM 1785 N N . THR B 1 59 ? -1.929 10.273 -14.203 1 60.19 59 THR B N 1
ATOM 1786 C CA . THR B 1 59 ? -2.748 10.148 -13.008 1 60.19 59 THR B CA 1
ATOM 1787 C C . THR B 1 59 ? -2.074 9.242 -11.977 1 60.19 59 THR B C 1
ATOM 1789 O O . THR B 1 59 ? -2.084 9.539 -10.781 1 60.19 59 THR B O 1
ATOM 1792 N N . ALA B 1 60 ? -1.451 8.273 -12.469 1 60.34 60 ALA B N 1
ATOM 1793 C CA . ALA B 1 60 ? -0.73 7.359 -11.586 1 60.34 60 ALA B CA 1
ATOM 1794 C C . ALA B 1 60 ? 0.464 8.055 -10.938 1 60.34 60 ALA B C 1
ATOM 1796 O O . ALA B 1 60 ? 0.691 7.914 -9.734 1 60.34 60 ALA B O 1
ATOM 1797 N N . HIS B 1 61 ? 1.117 8.781 -11.75 1 67.75 61 HIS B N 1
ATOM 1798 C CA . HIS B 1 61 ? 2.271 9.508 -11.234 1 67.75 61 HIS B CA 1
ATOM 1799 C C . HIS B 1 61 ? 1.854 10.547 -10.195 1 67.75 61 HIS B C 1
ATOM 1801 O O . HIS B 1 61 ? 2.521 10.703 -9.172 1 67.75 61 HIS B O 1
ATOM 1807 N N . PHE B 1 62 ? 0.778 11.047 -10.43 1 69.94 62 PHE B N 1
ATOM 1808 C CA . PHE B 1 62 ? 0.283 12.047 -9.492 1 69.94 62 PHE B CA 1
ATOM 1809 C C . PHE B 1 62 ? -0.128 11.398 -8.172 1 69.94 62 PHE B C 1
ATOM 1811 O O . PHE B 1 62 ? 0.214 11.898 -7.098 1 69.94 62 PHE B O 1
ATOM 1818 N N . ALA B 1 63 ? -0.741 10.273 -8.32 1 73.88 63 ALA B N 1
ATOM 1819 C CA . ALA B 1 63 ? -1.176 9.586 -7.105 1 73.88 63 ALA B CA 1
ATOM 1820 C C . ALA B 1 63 ? 0.02 9.141 -6.266 1 73.88 63 ALA B C 1
ATOM 1822 O O . ALA B 1 63 ? -0.028 9.18 -5.035 1 73.88 63 ALA B O 1
ATOM 1823 N N . ASP B 1 64 ? 1.026 8.82 -7.016 1 74.81 64 ASP B N 1
ATOM 1824 C CA . ASP B 1 64 ? 2.236 8.383 -6.324 1 74.81 64 ASP B CA 1
ATOM 1825 C C . ASP B 1 64 ? 2.859 9.531 -5.531 1 74.81 64 ASP B C 1
ATOM 1827 O O . ASP B 1 64 ? 3.152 9.383 -4.34 1 74.81 64 ASP B O 1
ATOM 1831 N N . THR B 1 65 ? 2.943 10.578 -6.191 1 85 65 THR B N 1
ATOM 1832 C CA . THR B 1 65 ? 3.574 11.734 -5.559 1 85 65 THR B CA 1
ATOM 1833 C C . THR B 1 65 ? 2.676 12.312 -4.469 1 85 65 THR B C 1
ATOM 1835 O O . THR B 1 65 ? 3.158 12.711 -3.406 1 85 65 THR B O 1
ATOM 1838 N N . GLN B 1 66 ? 1.443 12.234 -4.695 1 89.81 66 GLN B N 1
ATOM 1839 C CA . GLN B 1 66 ? 0.49 12.828 -3.764 1 89.81 66 GLN B CA 1
ATOM 1840 C C . GLN B 1 66 ? 0.431 12.039 -2.457 1 89.81 66 GLN B C 1
ATOM 1842 O O . GLN B 1 66 ? 0.388 12.633 -1.374 1 89.81 66 GLN B O 1
ATOM 1847 N N . MET B 1 67 ? 0.433 10.719 -2.551 1 95.25 67 MET B N 1
ATOM 1848 C CA . MET B 1 67 ? 0.403 9.883 -1.358 1 95.25 67 MET B CA 1
ATOM 1849 C C . MET B 1 67 ? 1.592 10.18 -0.45 1 95.25 67 MET B C 1
ATOM 1851 O O . MET B 1 67 ? 1.418 10.43 0.744 1 95.25 67 MET B O 1
ATOM 1855 N N . VAL B 1 68 ? 2.744 10.203 -0.997 1 94.5 68 VAL B N 1
ATOM 1856 C CA . VAL B 1 68 ? 3.967 10.445 -0.237 1 94.5 68 VAL B CA 1
ATOM 1857 C C . VAL B 1 68 ? 3.945 11.859 0.345 1 94.5 68 VAL B C 1
ATOM 1859 O O . VAL B 1 68 ? 4.328 12.062 1.499 1 94.5 68 VAL B O 1
ATOM 1862 N N . GLU B 1 69 ? 3.443 12.805 -0.408 1 91.44 69 GLU B N 1
ATOM 1863 C CA . GLU B 1 69 ? 3.342 14.188 0.059 1 91.44 69 GLU B CA 1
ATOM 1864 C C . GLU B 1 69 ? 2.418 14.289 1.268 1 91.44 69 GLU B C 1
ATOM 1866 O O . GLU B 1 69 ? 2.732 14.984 2.238 1 91.44 69 GLU B O 1
ATOM 1871 N N . LEU B 1 70 ? 1.358 13.625 1.212 1 94.5 70 LEU B N 1
ATOM 1872 C CA . LEU B 1 70 ? 0.411 13.648 2.32 1 94.5 70 LEU B CA 1
ATOM 1873 C C . LEU B 1 70 ? 1.031 13.039 3.576 1 94.5 70 LEU B C 1
ATOM 1875 O O . LEU B 1 70 ? 0.897 13.594 4.668 1 94.5 70 LEU B O 1
ATOM 1879 N N . LEU B 1 71 ? 1.751 11.961 3.408 1 95.5 71 LEU B N 1
ATOM 1880 C CA . LEU B 1 71 ? 2.352 11.258 4.535 1 95.5 71 LEU B CA 1
ATOM 1881 C C . LEU B 1 71 ? 3.461 12.094 5.168 1 95.5 71 LEU B C 1
ATOM 1883 O O . LEU B 1 71 ? 3.67 12.031 6.383 1 95.5 71 LEU B O 1
ATOM 1887 N N . THR B 1 72 ? 4.09 12.859 4.344 1 93.12 72 THR B N 1
ATOM 1888 C CA . THR B 1 72 ? 5.293 13.547 4.809 1 93.12 72 THR B CA 1
ATOM 1889 C C . THR B 1 72 ? 4.957 14.945 5.309 1 93.12 72 THR B C 1
ATOM 1891 O O . THR B 1 72 ? 5.852 15.719 5.66 1 93.12 72 THR B O 1
ATOM 1894 N N . GLN B 1 73 ? 3.738 15.312 5.367 1 90.25 73 GLN B N 1
ATOM 1895 C CA . GLN B 1 73 ? 3.324 16.578 5.977 1 90.25 73 GLN B CA 1
ATOM 1896 C C . GLN B 1 73 ? 3.602 16.578 7.477 1 90.25 73 GLN B C 1
ATOM 1898 O O . GLN B 1 73 ? 3.795 17.641 8.078 1 90.25 73 GLN B O 1
ATOM 1903 N N . ASP B 1 74 ? 3.621 15.445 8.094 1 92.12 74 ASP B N 1
ATOM 1904 C CA . ASP B 1 74 ? 3.992 15.227 9.492 1 92.12 74 ASP B CA 1
ATOM 1905 C C . ASP B 1 74 ? 5.223 14.328 9.594 1 92.12 74 ASP B C 1
ATOM 1907 O O . ASP B 1 74 ? 5.102 13.102 9.672 1 92.12 74 ASP B O 1
ATOM 1911 N N . LEU B 1 75 ? 6.344 14.961 9.68 1 90.81 75 LEU B N 1
ATOM 1912 C CA . LEU B 1 75 ? 7.609 14.242 9.594 1 90.81 75 LEU B CA 1
ATOM 1913 C C . LEU B 1 75 ? 7.812 13.359 10.82 1 90.81 75 LEU B C 1
ATOM 1915 O O . LEU B 1 75 ? 8.352 12.258 10.711 1 90.81 75 LEU B O 1
ATOM 1919 N N . GLU B 1 76 ? 7.398 13.883 11.938 1 92.38 76 GLU B N 1
ATOM 1920 C CA . GLU B 1 76 ? 7.52 13.07 13.141 1 92.38 76 GLU B CA 1
ATOM 1921 C C . GLU B 1 76 ? 6.633 11.828 13.062 1 92.38 76 GLU B C 1
ATOM 1923 O O . GLU B 1 76 ? 7.074 10.727 13.398 1 92.38 76 GLU B O 1
ATOM 1928 N N . GLY B 1 77 ? 5.387 12 12.656 1 91.88 77 GLY B N 1
ATOM 1929 C CA . GLY B 1 77 ? 4.461 10.883 12.523 1 91.88 77 GLY B CA 1
ATOM 1930 C C . GLY B 1 77 ? 4.918 9.852 11.508 1 91.88 77 GLY B C 1
ATOM 1931 O O . GLY B 1 77 ? 4.809 8.648 11.758 1 91.88 77 GLY B O 1
ATOM 1932 N N . VAL B 1 78 ? 5.426 10.336 10.398 1 94.62 78 VAL B N 1
ATOM 1933 C CA . VAL B 1 78 ? 5.812 9.398 9.344 1 94.62 78 VAL B CA 1
ATOM 1934 C C . VAL B 1 78 ? 7.074 8.648 9.766 1 94.62 78 VAL B C 1
ATOM 1936 O O . VAL B 1 78 ? 7.234 7.465 9.453 1 94.62 78 VAL B O 1
ATOM 1939 N N . ASP B 1 79 ? 7.969 9.32 10.5 1 94.38 79 ASP B N 1
ATOM 1940 C CA . ASP B 1 79 ? 9.141 8.633 11.031 1 94.38 79 ASP B CA 1
ATOM 1941 C C . ASP B 1 79 ? 8.734 7.492 11.961 1 94.38 79 ASP B C 1
ATOM 1943 O O . ASP B 1 79 ? 9.297 6.395 11.883 1 94.38 79 ASP B O 1
ATOM 1947 N N . GLU B 1 80 ? 7.84 7.762 12.773 1 92.5 80 GLU B N 1
ATOM 1948 C CA . GLU B 1 80 ? 7.34 6.734 13.688 1 92.5 80 GLU B CA 1
ATOM 1949 C C . GLU B 1 80 ? 6.688 5.586 12.922 1 92.5 80 GLU B C 1
ATOM 1951 O O . GLU B 1 80 ? 6.895 4.418 13.25 1 92.5 80 GLU B O 1
ATOM 1956 N N . PHE B 1 81 ? 5.922 5.91 11.984 1 94 81 PHE B N 1
ATOM 1957 C CA . PHE B 1 81 ? 5.281 4.922 11.125 1 94 81 PHE B CA 1
ATOM 1958 C C . PHE B 1 81 ? 6.324 4.02 10.477 1 94 81 PHE B C 1
ATOM 1960 O O . PHE B 1 81 ? 6.172 2.795 10.461 1 94 81 PHE B O 1
ATOM 1967 N N . ILE B 1 82 ? 7.363 4.613 9.898 1 96.38 82 ILE B N 1
ATOM 1968 C CA . ILE B 1 82 ? 8.414 3.871 9.203 1 96.38 82 ILE B CA 1
ATOM 1969 C C . ILE B 1 82 ? 9.133 2.961 10.195 1 96.38 82 ILE B C 1
ATOM 1971 O O . ILE B 1 82 ? 9.359 1.78 9.914 1 96.38 82 ILE B O 1
ATOM 1975 N N . GLU B 1 83 ? 9.438 3.494 11.281 1 94.31 83 GLU B N 1
ATOM 1976 C CA . GLU B 1 83 ? 10.156 2.723 12.289 1 94.31 83 GLU B CA 1
ATOM 1977 C C . GLU B 1 83 ? 9.336 1.522 12.75 1 94.31 83 GLU B C 1
ATOM 1979 O O . GLU B 1 83 ? 9.852 0.406 12.836 1 94.31 83 GLU B O 1
ATOM 1984 N N . CYS B 1 84 ? 8.086 1.697 13.047 1 92.5 84 CYS B N 1
ATOM 1985 C CA . CYS B 1 84 ? 7.215 0.628 13.508 1 92.5 84 CYS B CA 1
ATOM 1986 C C . CYS B 1 84 ? 7.012 -0.422 12.422 1 92.5 84 CYS B C 1
ATOM 1988 O O . CYS B 1 84 ? 6.887 -1.612 12.719 1 92.5 84 CYS B O 1
ATOM 1990 N N . THR B 1 85 ? 6.996 -0.006 11.25 1 94.94 85 THR B N 1
ATOM 1991 C CA . THR B 1 85 ? 6.668 -0.879 10.125 1 94.94 85 THR B CA 1
ATOM 1992 C C . THR B 1 85 ? 7.898 -1.655 9.672 1 94.94 85 THR B C 1
ATOM 1994 O O . THR B 1 85 ? 7.82 -2.857 9.406 1 94.94 85 THR B O 1
ATOM 1997 N N . LEU B 1 86 ? 9.062 -0.982 9.594 1 96.44 86 LEU B N 1
ATOM 1998 C CA . LEU B 1 86 ? 10.234 -1.574 8.961 1 96.44 86 LEU B CA 1
ATOM 1999 C C . LEU B 1 86 ? 11.234 -2.062 10 1 96.44 86 LEU B C 1
ATOM 2001 O O . LEU B 1 86 ? 12.078 -2.908 9.703 1 96.44 86 LEU B O 1
ATOM 2005 N N . GLY B 1 87 ? 11.219 -1.456 11.211 1 94.88 87 GLY B N 1
ATOM 2006 C CA . GLY B 1 87 ? 12.195 -1.842 12.219 1 94.88 87 GLY B CA 1
ATOM 2007 C C . GLY B 1 87 ? 13.625 -1.786 11.711 1 94.88 87 GLY B C 1
ATOM 2008 O O . GLY B 1 87 ? 14.047 -0.775 11.148 1 94.88 87 GLY B O 1
ATOM 2009 N N . GLU B 1 88 ? 14.352 -2.896 11.906 1 96.62 88 GLU B N 1
ATOM 2010 C CA . GLU B 1 88 ? 15.758 -2.977 11.5 1 96.62 88 GLU B CA 1
ATOM 2011 C C . GLU B 1 88 ? 15.906 -2.875 9.984 1 96.62 88 GLU B C 1
ATOM 2013 O O . GLU B 1 88 ? 16.938 -2.43 9.492 1 96.62 88 GLU B O 1
ATOM 2018 N N . PHE B 1 89 ? 14.898 -3.186 9.289 1 97.81 89 PHE B N 1
ATOM 2019 C CA . PHE B 1 89 ? 14.961 -3.158 7.836 1 97.81 89 PHE B CA 1
ATOM 2020 C C . PHE B 1 89 ? 15.102 -1.729 7.328 1 97.81 89 PHE B C 1
ATOM 2022 O O . PHE B 1 89 ? 15.516 -1.509 6.184 1 97.81 89 PHE B O 1
ATOM 2029 N N . GLN B 1 90 ? 14.742 -0.791 8.117 1 97.44 90 GLN B N 1
ATOM 2030 C CA . GLN B 1 90 ? 14.852 0.616 7.742 1 97.44 90 GLN B CA 1
ATOM 2031 C C . GLN B 1 90 ? 16.297 0.972 7.371 1 97.44 90 GLN B C 1
ATOM 2033 O O . GLN B 1 90 ? 16.516 1.808 6.492 1 97.44 90 GLN B O 1
ATOM 2038 N N . SER B 1 91 ? 17.219 0.336 7.98 1 96.75 91 SER B N 1
ATOM 2039 C CA . SER B 1 91 ? 18.625 0.672 7.793 1 96.75 91 SER B CA 1
ATOM 2040 C C . SER B 1 91 ? 19.266 -0.232 6.75 1 96.75 91 SER B C 1
ATOM 2042 O O . SER B 1 91 ? 20.469 -0.151 6.516 1 96.75 91 SER B O 1
ATOM 2044 N N . ALA B 1 92 ? 18.516 -1.098 6.16 1 97.25 92 ALA B N 1
ATOM 2045 C CA . ALA B 1 92 ? 19.047 -1.975 5.125 1 97.25 92 ALA B CA 1
ATOM 2046 C C . ALA B 1 92 ? 19.484 -1.176 3.898 1 97.25 92 ALA B C 1
ATOM 2048 O O . ALA B 1 92 ? 19.172 0.013 3.785 1 97.25 92 ALA B O 1
ATOM 2049 N N . SER B 1 93 ? 20.156 -1.78 2.932 1 95.69 93 SER B N 1
ATOM 2050 C CA . SER B 1 93 ? 20.672 -1.107 1.744 1 95.69 93 SER B CA 1
ATOM 2051 C C . SER B 1 93 ? 19.547 -0.692 0.808 1 95.69 93 SER B C 1
ATOM 2053 O O . SER B 1 93 ? 18.516 -1.357 0.743 1 95.69 93 SER B O 1
ATOM 2055 N N . PRO B 1 94 ? 19.766 0.36 0.049 1 94.44 94 PRO B N 1
ATOM 2056 C CA . PRO B 1 94 ? 18.766 0.773 -0.944 1 94.44 94 PRO B CA 1
ATOM 2057 C C . PRO B 1 94 ? 18.438 -0.332 -1.944 1 94.44 94 PRO B C 1
ATOM 2059 O O . PRO B 1 94 ? 17.312 -0.423 -2.418 1 94.44 94 PRO B O 1
ATOM 2062 N N . VAL B 1 95 ? 19.391 -1.165 -2.227 1 94.44 95 VAL B N 1
ATOM 2063 C CA . VAL B 1 95 ? 19.172 -2.275 -3.148 1 94.44 95 VAL B CA 1
ATOM 2064 C C . VAL B 1 95 ? 18.172 -3.25 -2.553 1 94.44 95 VAL B C 1
ATOM 2066 O O . VAL B 1 95 ? 17.25 -3.709 -3.246 1 94.44 95 VAL B O 1
ATOM 2069 N N . LEU B 1 96 ? 18.328 -3.551 -1.29 1 97.44 96 LEU B N 1
ATOM 2070 C CA . LEU B 1 96 ? 17.406 -4.461 -0.619 1 97.44 96 LEU B CA 1
ATOM 2071 C C . LEU B 1 96 ? 16.016 -3.854 -0.528 1 97.44 96 LEU B C 1
ATOM 2073 O O . LEU B 1 96 ? 15.008 -4.559 -0.682 1 97.44 96 LEU B O 1
ATOM 2077 N N . HIS B 1 97 ? 15.945 -2.549 -0.251 1 97.62 97 HIS B N 1
ATOM 2078 C CA . HIS B 1 97 ? 14.672 -1.85 -0.26 1 97.62 97 HIS B CA 1
ATOM 2079 C C . HIS B 1 97 ? 13.969 -1.993 -1.609 1 97.62 97 HIS B C 1
ATOM 2081 O O . HIS B 1 97 ? 12.781 -2.314 -1.668 1 97.62 97 HIS B O 1
ATOM 2087 N N . ALA B 1 98 ? 14.734 -1.771 -2.666 1 95.94 98 ALA B N 1
ATOM 2088 C CA . ALA B 1 98 ? 14.18 -1.834 -4.016 1 95.94 98 ALA B CA 1
ATOM 2089 C C . ALA B 1 98 ? 13.719 -3.248 -4.355 1 95.94 98 ALA B C 1
ATOM 2091 O O . ALA B 1 98 ? 12.68 -3.432 -5 1 95.94 98 ALA B O 1
ATOM 2092 N N . ILE B 1 99 ? 14.469 -4.164 -3.936 1 97.25 99 ILE B N 1
ATOM 2093 C CA . ILE B 1 99 ? 14.133 -5.562 -4.191 1 97.25 99 ILE B CA 1
ATOM 2094 C C . ILE B 1 99 ? 12.805 -5.906 -3.525 1 97.25 99 ILE B C 1
ATOM 2096 O O . ILE B 1 99 ? 11.906 -6.461 -4.164 1 97.25 99 ILE B O 1
ATOM 2100 N N . LEU B 1 100 ? 12.664 -5.59 -2.281 1 97.88 100 LEU B N 1
ATOM 2101 C CA . LEU B 1 100 ? 11.445 -5.922 -1.551 1 97.88 100 LEU B CA 1
ATOM 2102 C C . LEU B 1 100 ? 10.25 -5.188 -2.139 1 97.88 100 LEU B C 1
ATOM 2104 O O . LEU B 1 100 ? 9.164 -5.77 -2.277 1 97.88 100 LEU B O 1
ATOM 2108 N N . LEU B 1 101 ? 10.422 -3.906 -2.443 1 96.38 101 LEU B N 1
ATOM 2109 C CA . LEU B 1 101 ? 9.336 -3.131 -3.031 1 96.38 101 LEU B CA 1
ATOM 2110 C C . LEU B 1 101 ? 8.914 -3.719 -4.375 1 96.38 101 LEU B C 1
ATOM 2112 O O . LEU B 1 101 ? 7.719 -3.83 -4.66 1 96.38 101 LEU B O 1
ATOM 2116 N N . THR B 1 102 ? 9.852 -4.125 -5.246 1 95.81 102 THR B N 1
ATOM 2117 C CA . THR B 1 102 ? 9.547 -4.762 -6.52 1 95.81 102 THR B CA 1
ATOM 2118 C C . THR B 1 102 ? 8.82 -6.086 -6.301 1 95.81 102 THR B C 1
ATOM 2120 O O . THR B 1 102 ? 7.855 -6.395 -7.008 1 95.81 102 THR B O 1
ATOM 2123 N N . TYR B 1 103 ? 9.32 -6.82 -5.344 1 97.06 103 TYR B N 1
ATOM 2124 C CA . TYR B 1 103 ? 8.68 -8.078 -4.977 1 97.06 103 TYR B CA 1
ATOM 2125 C C . TYR B 1 103 ? 7.211 -7.863 -4.625 1 97.06 103 TYR B C 1
ATOM 2127 O O . TYR B 1 103 ? 6.336 -8.594 -5.105 1 97.06 103 TYR B O 1
ATOM 2135 N N . ILE B 1 104 ? 6.93 -6.875 -3.805 1 95.94 104 ILE B N 1
ATOM 2136 C CA . ILE B 1 104 ? 5.566 -6.539 -3.406 1 95.94 104 ILE B CA 1
ATOM 2137 C C . ILE B 1 104 ? 4.754 -6.133 -4.633 1 95.94 104 ILE B C 1
ATOM 2139 O O . ILE B 1 104 ? 3.631 -6.602 -4.824 1 95.94 104 ILE B O 1
ATOM 2143 N N . ASN B 1 105 ? 5.332 -5.332 -5.516 1 93.25 105 ASN B N 1
ATOM 2144 C CA . ASN B 1 105 ? 4.641 -4.836 -6.699 1 93.25 105 ASN B CA 1
ATOM 2145 C C . ASN B 1 105 ? 4.387 -5.953 -7.707 1 93.25 105 ASN B C 1
ATOM 2147 O O . ASN B 1 105 ? 3.529 -5.82 -8.586 1 93.25 105 ASN B O 1
ATOM 2151 N N . GLN B 1 106 ? 5.156 -6.984 -7.609 1 93.81 106 GLN B N 1
ATOM 2152 C CA . GLN B 1 106 ? 4.941 -8.156 -8.445 1 93.81 106 GLN B CA 1
ATOM 2153 C C . GLN B 1 106 ? 4.094 -9.203 -7.727 1 93.81 106 GLN B C 1
ATOM 2155 O O . GLN B 1 106 ? 4.199 -10.398 -8.008 1 93.81 106 GLN B O 1
ATOM 2160 N N . GLN B 1 107 ? 3.357 -8.727 -6.777 1 93.12 107 GLN B N 1
ATOM 2161 C CA . GLN B 1 107 ? 2.406 -9.547 -6.031 1 93.12 107 GLN B CA 1
ATOM 2162 C C . GLN B 1 107 ? 3.105 -10.711 -5.34 1 93.12 107 GLN B C 1
ATOM 2164 O O . GLN B 1 107 ? 2.582 -11.828 -5.312 1 93.12 107 GLN B O 1
ATOM 2169 N N . CYS B 1 108 ? 4.277 -10.484 -4.938 1 94.5 108 CYS B N 1
ATOM 2170 C CA . CYS B 1 108 ? 5.086 -11.406 -4.145 1 94.5 108 CYS B CA 1
ATOM 2171 C C . CYS B 1 108 ? 5.383 -12.68 -4.93 1 94.5 108 CYS B C 1
ATOM 2173 O O . CYS B 1 108 ? 5.363 -13.773 -4.367 1 94.5 108 CYS B O 1
ATOM 2175 N N . ASN B 1 109 ? 5.551 -12.5 -6.16 1 94.31 109 ASN B N 1
ATOM 2176 C CA . ASN B 1 109 ? 6.008 -13.578 -7.031 1 94.31 109 ASN B CA 1
ATOM 2177 C C . ASN B 1 109 ? 7.508 -13.492 -7.285 1 94.31 109 ASN B C 1
ATOM 2179 O O . ASN B 1 109 ? 7.973 -12.602 -7.996 1 94.31 109 ASN B O 1
ATOM 2183 N N . ALA B 1 110 ? 8.203 -14.484 -6.812 1 95.56 110 ALA B N 1
ATOM 2184 C CA . ALA B 1 110 ? 9.664 -14.453 -6.867 1 95.56 110 ALA B CA 1
ATOM 2185 C C . ALA B 1 110 ? 10.164 -14.547 -8.305 1 95.56 110 ALA B C 1
ATOM 2187 O O . ALA B 1 110 ? 11.094 -13.836 -8.695 1 95.56 110 ALA B O 1
ATOM 2188 N N . ALA B 1 111 ? 9.562 -15.422 -9.078 1 96.06 111 ALA B N 1
ATOM 2189 C CA . ALA B 1 111 ? 9.992 -15.602 -10.461 1 96.06 111 ALA B CA 1
ATOM 2190 C C . ALA B 1 111 ? 9.805 -14.32 -11.266 1 96.06 111 ALA B C 1
ATOM 2192 O O . ALA B 1 111 ? 10.719 -13.891 -11.977 1 96.06 111 ALA B O 1
ATOM 2193 N N . ARG B 1 112 ? 8.703 -13.68 -11.188 1 95.69 112 ARG B N 1
ATOM 2194 C CA . ARG B 1 112 ? 8.422 -12.43 -11.883 1 95.69 112 ARG B CA 1
ATOM 2195 C C . ARG B 1 112 ? 9.328 -11.305 -11.391 1 95.69 112 ARG B C 1
ATOM 2197 O O . ARG B 1 112 ? 9.773 -10.469 -12.172 1 95.69 112 ARG B O 1
ATOM 2204 N N . THR B 1 113 ? 9.555 -11.352 -10.117 1 96.81 113 THR B N 1
ATOM 2205 C CA . THR B 1 113 ? 10.414 -10.328 -9.531 1 96.81 113 THR B CA 1
ATOM 2206 C C . THR B 1 113 ? 11.836 -10.445 -10.062 1 96.81 113 THR B C 1
ATOM 2208 O O . THR B 1 113 ? 12.445 -9.445 -10.445 1 96.81 113 THR B O 1
ATOM 2211 N N . ALA B 1 114 ? 12.32 -11.641 -10.055 1 97.25 114 ALA B N 1
ATOM 2212 C CA . ALA B 1 114 ? 13.664 -11.883 -10.578 1 97.25 114 ALA B CA 1
ATOM 2213 C C . ALA B 1 114 ? 13.789 -11.391 -12.016 1 97.25 114 ALA B C 1
ATOM 2215 O O . ALA B 1 114 ? 14.773 -10.734 -12.375 1 97.25 114 ALA B O 1
ATOM 2216 N N . LYS B 1 115 ? 12.828 -11.672 -12.812 1 96.5 115 LYS B N 1
ATOM 2217 C CA . LYS B 1 115 ? 12.797 -11.242 -14.203 1 96.5 115 LYS B CA 1
ATOM 2218 C C . LYS B 1 115 ? 12.781 -9.719 -14.305 1 96.5 115 LYS B C 1
ATOM 2220 O O . LYS B 1 115 ? 13.516 -9.133 -15.102 1 96.5 115 LYS B O 1
ATOM 2225 N N . ALA B 1 116 ? 11.984 -9.117 -13.508 1 94.5 116 ALA B N 1
ATOM 2226 C CA . ALA B 1 116 ? 11.844 -7.664 -13.531 1 94.5 116 ALA B CA 1
ATOM 2227 C C . ALA B 1 116 ? 13.148 -6.977 -13.133 1 94.5 116 ALA B C 1
ATOM 2229 O O . ALA B 1 116 ? 13.461 -5.895 -13.633 1 94.5 116 ALA B O 1
ATOM 2230 N N . LEU B 1 117 ? 13.859 -7.582 -12.211 1 95.44 117 LEU B N 1
ATOM 2231 C CA . LEU B 1 117 ? 15.086 -6.992 -11.688 1 95.44 117 LEU B CA 1
ATOM 2232 C C . LEU B 1 117 ? 16.297 -7.496 -12.461 1 95.44 117 LEU B C 1
ATOM 2234 O O . LEU B 1 117 ? 17.422 -7.035 -12.227 1 95.44 117 LEU B O 1
ATOM 2238 N N . TYR B 1 118 ? 16.094 -8.398 -13.305 1 95.75 118 TYR B N 1
ATOM 2239 C CA . TYR B 1 118 ? 17.141 -8.984 -14.125 1 95.75 118 TYR B CA 1
ATOM 2240 C C . TYR B 1 118 ? 18.219 -9.625 -13.25 1 95.75 118 TYR B C 1
ATOM 2242 O O . TYR B 1 118 ? 19.406 -9.391 -13.445 1 95.75 118 TYR B O 1
ATOM 2250 N N . ILE B 1 119 ? 17.859 -10.398 -12.281 1 95.5 119 ILE B N 1
ATOM 2251 C CA . ILE B 1 119 ? 18.75 -11.18 -11.438 1 95.5 119 ILE B CA 1
ATOM 2252 C C . ILE B 1 119 ? 18.266 -12.625 -11.359 1 95.5 119 ILE B C 1
ATOM 2254 O O . ILE B 1 119 ? 17.141 -12.93 -11.75 1 95.5 119 ILE B O 1
ATOM 2258 N N . HIS B 1 120 ? 19.172 -13.508 -10.969 1 96 12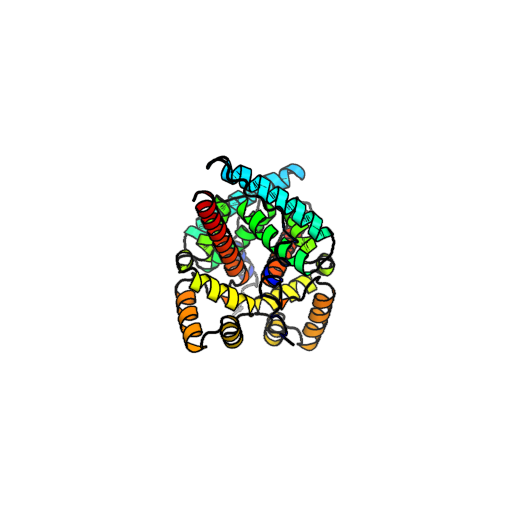0 HIS B N 1
ATOM 2259 C CA . HIS B 1 120 ? 18.828 -14.914 -10.82 1 96 120 HIS B CA 1
ATOM 2260 C C . HIS B 1 120 ? 17.875 -15.133 -9.656 1 96 120 HIS B C 1
ATOM 2262 O O . HIS B 1 120 ? 18 -14.477 -8.617 1 96 120 HIS B O 1
ATOM 2268 N N . ARG B 1 121 ? 17.031 -16.141 -9.789 1 95.38 121 ARG B N 1
ATOM 2269 C CA . ARG B 1 121 ? 16.031 -16.422 -8.766 1 95.38 121 ARG B CA 1
ATOM 2270 C C . ARG B 1 121 ? 16.688 -16.766 -7.434 1 95.38 121 ARG B C 1
ATOM 2272 O O . ARG B 1 121 ? 16.188 -16.375 -6.371 1 95.38 121 ARG B O 1
ATOM 2279 N N . ASN B 1 122 ? 17.812 -17.422 -7.426 1 94.31 122 ASN B N 1
ATOM 2280 C CA . ASN B 1 122 ? 18.484 -17.812 -6.191 1 94.31 122 ASN B CA 1
ATOM 2281 C C . ASN B 1 122 ? 19.047 -16.609 -5.449 1 94.31 122 ASN B C 1
ATOM 2283 O O . ASN B 1 122 ? 18.984 -16.531 -4.223 1 94.31 122 ASN B O 1
ATOM 2287 N N . THR B 1 123 ? 19.594 -15.711 -6.184 1 96.44 123 THR B N 1
ATOM 2288 C CA . THR B 1 123 ? 20.094 -14.469 -5.617 1 96.44 123 THR B CA 1
ATOM 2289 C C . THR B 1 123 ? 18.953 -13.664 -4.988 1 96.44 123 THR B C 1
ATOM 2291 O O . THR B 1 123 ? 19.078 -13.164 -3.867 1 96.44 123 THR B O 1
ATOM 2294 N N . LEU B 1 124 ? 17.859 -13.617 -5.734 1 97.38 124 LEU B N 1
ATOM 2295 C CA . LEU B 1 124 ? 16.703 -12.898 -5.234 1 97.38 124 LEU B CA 1
ATOM 2296 C C . LEU B 1 124 ? 16.188 -13.523 -3.941 1 97.38 124 LEU B C 1
ATOM 2298 O O . LEU B 1 124 ? 15.875 -12.812 -2.982 1 97.38 124 LEU B O 1
ATOM 2302 N N . VAL B 1 125 ? 16.109 -14.836 -3.93 1 96.88 125 VAL B N 1
ATOM 2303 C CA . VAL B 1 125 ? 15.555 -15.555 -2.783 1 96.88 125 VAL B CA 1
ATOM 2304 C C . VAL B 1 125 ? 16.406 -15.289 -1.549 1 96.88 125 VAL B C 1
ATOM 2306 O O . VAL B 1 125 ? 15.883 -15.078 -0.454 1 96.88 125 VAL B O 1
ATOM 2309 N N . HIS B 1 126 ? 17.688 -15.242 -1.698 1 97 126 HIS B N 1
ATOM 2310 C CA . HIS B 1 126 ? 18.594 -14.953 -0.589 1 97 126 HIS B CA 1
ATOM 2311 C C . HIS B 1 126 ? 18.391 -13.531 -0.07 1 97 126 HIS B C 1
ATOM 2313 O O . HIS B 1 126 ? 18.391 -13.305 1.142 1 97 126 HIS B O 1
ATOM 2319 N N . ARG B 1 127 ? 18.266 -12.633 -0.944 1 97.06 127 ARG B N 1
ATOM 2320 C CA . ARG B 1 127 ? 18.047 -11.242 -0.567 1 97.06 127 ARG B CA 1
ATOM 2321 C C . ARG B 1 127 ? 16.688 -11.062 0.121 1 97.06 127 ARG B C 1
ATOM 2323 O O . ARG B 1 127 ? 16.578 -10.297 1.079 1 97.06 127 ARG B O 1
ATOM 2330 N N . LEU B 1 128 ? 15.711 -11.758 -0.371 1 97.5 128 LEU B N 1
ATOM 2331 C CA . LEU B 1 128 ? 14.391 -11.703 0.251 1 97.5 128 LEU B CA 1
ATOM 2332 C C . LEU B 1 128 ? 14.43 -12.305 1.65 1 97.5 128 LEU B C 1
ATOM 2334 O O . LEU B 1 128 ? 13.742 -11.828 2.555 1 97.5 128 LEU B O 1
ATOM 2338 N N . GLU B 1 129 ? 15.18 -13.367 1.783 1 97.25 129 GLU B N 1
ATOM 2339 C CA . GLU B 1 129 ? 15.352 -13.969 3.104 1 97.25 129 GLU B CA 1
ATOM 2340 C C . GLU B 1 129 ? 15.961 -12.977 4.086 1 97.25 129 GLU B C 1
ATOM 2342 O O . GLU B 1 129 ? 15.539 -12.898 5.242 1 97.25 129 GLU B O 1
ATOM 2347 N N . THR B 1 130 ? 16.938 -12.281 3.656 1 97.44 130 THR B N 1
ATOM 2348 C CA . THR B 1 130 ? 17.547 -11.242 4.48 1 97.44 130 THR B CA 1
ATOM 2349 C C . THR B 1 130 ? 16.5 -10.195 4.879 1 97.44 130 THR B C 1
ATOM 2351 O O . THR B 1 130 ? 16.438 -9.797 6.047 1 97.44 130 THR B O 1
ATOM 2354 N N . ALA B 1 131 ? 15.75 -9.742 3.9 1 97.5 131 ALA B N 1
ATOM 2355 C CA . ALA B 1 131 ? 14.695 -8.766 4.172 1 97.5 131 ALA B CA 1
ATOM 2356 C C . ALA B 1 131 ? 13.719 -9.297 5.215 1 97.5 131 ALA B C 1
ATOM 2358 O O . ALA B 1 131 ? 13.352 -8.578 6.152 1 97.5 131 ALA B O 1
ATOM 2359 N N . HIS B 1 132 ? 13.305 -10.531 5.043 1 96.25 132 HIS B N 1
ATOM 2360 C CA . HIS B 1 132 ? 12.336 -11.148 5.941 1 96.25 132 HIS B CA 1
ATOM 2361 C C . HIS B 1 132 ? 12.875 -11.219 7.367 1 96.25 132 HIS B C 1
ATOM 2363 O O . HIS B 1 132 ? 12.125 -11.078 8.328 1 96.25 132 HIS B O 1
ATOM 2369 N N . ARG B 1 133 ? 14.133 -11.406 7.477 1 96.19 133 ARG B N 1
ATOM 2370 C CA . ARG B 1 133 ? 14.758 -11.508 8.789 1 96.19 133 ARG B CA 1
ATOM 2371 C C . ARG B 1 133 ? 14.797 -10.148 9.484 1 96.19 133 ARG B C 1
ATOM 2373 O O . ARG B 1 133 ? 14.672 -10.062 10.703 1 96.19 133 ARG B O 1
ATOM 2380 N N . LEU B 1 134 ? 14.922 -9.148 8.773 1 97.06 134 LEU B N 1
ATOM 2381 C CA . LEU B 1 134 ? 15.102 -7.812 9.328 1 97.06 134 LEU B CA 1
ATOM 2382 C C . LEU B 1 134 ? 13.758 -7.16 9.633 1 97.06 134 LEU B C 1
ATOM 2384 O O . LEU B 1 134 ? 13.688 -6.203 10.414 1 97.06 134 LEU B O 1
ATOM 2388 N N . LEU B 1 135 ? 12.695 -7.598 8.992 1 96.69 135 LEU B N 1
ATOM 2389 C CA . LEU B 1 135 ? 11.367 -7.02 9.172 1 96.69 135 LEU B CA 1
ATOM 2390 C C . LEU B 1 135 ? 10.742 -7.5 10.477 1 96.69 135 LEU B C 1
ATOM 2392 O O . LEU B 1 135 ? 10.891 -8.664 10.852 1 96.69 135 LEU B O 1
ATOM 2396 N N . PRO B 1 136 ? 9.945 -6.59 11.109 1 92.62 136 PRO B N 1
ATOM 2397 C CA . PRO B 1 136 ? 9.297 -6.988 12.367 1 92.62 136 PRO B CA 1
ATOM 2398 C C . PRO B 1 136 ? 8.172 -7.996 12.148 1 92.62 136 PRO B C 1
ATOM 2400 O O . PRO B 1 136 ? 7.789 -8.711 13.078 1 92.62 136 PRO B O 1
ATOM 2403 N N . GLN B 1 137 ? 7.605 -8.062 10.984 1 91.19 137 GLN B N 1
ATOM 2404 C CA . GLN B 1 137 ? 6.523 -8.961 10.602 1 91.19 137 GLN B CA 1
ATOM 2405 C C . GLN B 1 137 ? 6.75 -9.531 9.203 1 91.19 137 GLN B C 1
ATOM 2407 O O . GLN B 1 137 ? 7.465 -8.938 8.391 1 91.19 137 GLN B O 1
ATOM 2412 N N . PRO B 1 138 ? 6.102 -10.688 9 1 91.25 138 PRO B N 1
ATOM 2413 C CA . PRO B 1 138 ? 6.188 -11.203 7.633 1 91.25 138 PRO B CA 1
ATOM 2414 C C . PRO B 1 138 ? 5.625 -10.234 6.602 1 91.25 138 PRO B C 1
ATOM 2416 O O . PRO B 1 138 ? 4.633 -9.555 6.863 1 91.25 138 PRO B O 1
ATOM 2419 N N . VAL B 1 139 ? 6.305 -10.25 5.422 1 92.81 139 VAL B N 1
ATOM 2420 C CA . VAL B 1 139 ? 5.934 -9.305 4.371 1 92.81 139 VAL B CA 1
ATOM 2421 C C . VAL B 1 139 ? 4.469 -9.5 3.994 1 92.81 139 VAL B C 1
ATOM 2423 O O . VAL B 1 139 ? 3.73 -8.523 3.822 1 92.81 139 VAL B O 1
ATOM 2426 N N . GLU B 1 140 ? 4.004 -10.711 3.898 1 88.19 140 GLU B N 1
ATOM 2427 C CA . GLU B 1 140 ? 2.668 -11.047 3.414 1 88.19 140 GLU B CA 1
ATOM 2428 C C . GLU B 1 140 ? 1.594 -10.547 4.379 1 88.19 140 GLU B C 1
ATOM 2430 O O . GLU B 1 140 ? 0.436 -10.375 3.99 1 88.19 140 GLU B O 1
ATOM 2435 N N . ALA B 1 141 ? 1.96 -10.266 5.609 1 86.56 141 ALA B N 1
ATOM 2436 C CA . ALA B 1 141 ? 0.995 -9.852 6.621 1 86.56 141 ALA B CA 1
ATOM 2437 C C . ALA B 1 141 ? 0.831 -8.336 6.637 1 86.56 141 ALA B C 1
ATOM 2439 O O . ALA B 1 141 ? -0.112 -7.809 7.234 1 86.56 141 ALA B O 1
ATOM 2440 N N . ASN B 1 142 ? 1.711 -7.668 5.973 1 90.69 142 ASN B N 1
ATOM 2441 C CA . ASN B 1 142 ? 1.733 -6.215 6.082 1 90.69 142 ASN B CA 1
ATOM 2442 C C . ASN B 1 142 ? 2.225 -5.566 4.793 1 90.69 142 ASN B C 1
ATOM 2444 O O . ASN B 1 142 ? 2.99 -4.598 4.832 1 90.69 142 ASN B O 1
ATOM 2448 N N . ILE B 1 143 ? 1.782 -6.047 3.709 1 92.5 143 ILE B N 1
ATOM 2449 C CA . ILE B 1 143 ? 2.309 -5.707 2.391 1 92.5 143 ILE B CA 1
ATOM 2450 C C . ILE B 1 143 ? 2.113 -4.215 2.129 1 92.5 143 ILE B C 1
ATOM 2452 O O . ILE B 1 143 ? 3.04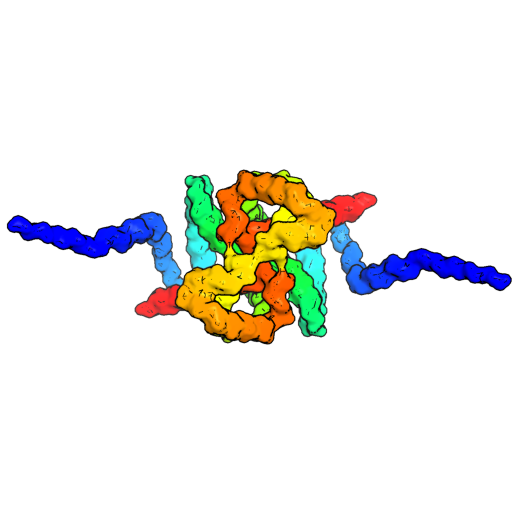7 -3.523 1.713 1 92.5 143 ILE B O 1
ATOM 2456 N N . VAL B 1 144 ? 1.011 -3.662 2.418 1 94 144 VAL B N 1
ATOM 2457 C CA . VAL B 1 144 ? 0.656 -2.291 2.061 1 94 144 VAL B CA 1
ATOM 2458 C C . VAL B 1 144 ? 1.497 -1.312 2.877 1 94 144 VAL B C 1
ATOM 2460 O O . VAL B 1 144 ? 2.109 -0.397 2.32 1 94 144 VAL B O 1
ATOM 2463 N N . ARG B 1 145 ? 1.618 -1.57 4.152 1 95.69 145 ARG B N 1
ATOM 2464 C CA . ARG B 1 145 ? 2.365 -0.667 5.023 1 95.69 145 ARG B CA 1
ATOM 2465 C C . ARG B 1 145 ? 3.854 -0.696 4.695 1 95.69 145 ARG B C 1
ATOM 2467 O O . ARG B 1 145 ? 4.512 0.346 4.68 1 95.69 145 ARG B O 1
ATOM 2474 N N . ILE B 1 146 ? 4.32 -1.889 4.461 1 96.62 146 ILE B N 1
ATOM 2475 C CA . ILE B 1 146 ? 5.734 -2.025 4.129 1 96.62 146 ILE B CA 1
ATOM 2476 C C . ILE B 1 146 ? 6.031 -1.287 2.824 1 96.62 146 ILE B C 1
ATOM 2478 O O . ILE B 1 146 ? 7.012 -0.544 2.734 1 96.62 146 ILE B O 1
ATOM 2482 N N . ALA B 1 147 ? 5.188 -1.433 1.86 1 96.56 147 ALA B N 1
ATOM 2483 C CA . ALA B 1 147 ? 5.379 -0.759 0.579 1 96.56 147 ALA B CA 1
ATOM 2484 C C . ALA B 1 147 ? 5.332 0.758 0.743 1 96.56 147 ALA B C 1
ATOM 2486 O O . ALA B 1 147 ? 6.184 1.473 0.21 1 96.56 147 ALA B O 1
ATOM 2487 N N . VAL B 1 148 ? 4.379 1.243 1.477 1 96.69 148 VAL B N 1
ATOM 2488 C CA . VAL B 1 148 ? 4.23 2.678 1.704 1 96.69 148 VAL B CA 1
ATOM 2489 C C . VAL B 1 148 ? 5.469 3.219 2.416 1 96.69 148 VAL B C 1
ATOM 2491 O O . VAL B 1 148 ? 6.023 4.242 2.018 1 96.69 148 VAL B O 1
ATOM 2494 N N . ALA B 1 149 ? 5.895 2.531 3.457 1 97.31 149 ALA B N 1
ATOM 2495 C CA . ALA B 1 149 ? 7.07 2.953 4.215 1 97.31 149 ALA B CA 1
ATOM 2496 C C . ALA B 1 149 ? 8.305 3.02 3.322 1 97.31 149 ALA B C 1
ATOM 2498 O O . ALA B 1 149 ? 9.078 3.979 3.391 1 97.31 149 ALA B O 1
ATOM 2499 N N . LEU B 1 150 ? 8.461 2.049 2.52 1 97.5 150 LEU B N 1
ATOM 2500 C CA . LEU B 1 150 ? 9.609 2.004 1.62 1 97.5 150 LEU B CA 1
ATOM 2501 C C . LEU B 1 150 ? 9.547 3.133 0.596 1 97.5 150 LEU B C 1
ATOM 2503 O O . LEU B 1 150 ? 10.57 3.725 0.251 1 97.5 150 LEU B O 1
ATOM 2507 N N . GLU B 1 151 ? 8.367 3.42 0.06 1 95.25 151 GLU B N 1
ATOM 2508 C CA . GLU B 1 151 ? 8.219 4.508 -0.905 1 95.25 151 GLU B CA 1
ATOM 2509 C C . GLU B 1 151 ? 8.586 5.852 -0.282 1 95.25 151 GLU B C 1
ATOM 2511 O O . GLU B 1 151 ? 9.227 6.684 -0.923 1 95.25 151 GLU B O 1
ATOM 2516 N N . VAL B 1 152 ? 8.156 6.027 0.928 1 95.56 152 VAL B N 1
ATOM 2517 C CA . VAL B 1 152 ? 8.492 7.266 1.627 1 95.56 152 VAL B CA 1
ATOM 2518 C C . VAL B 1 152 ? 10 7.352 1.835 1 95.56 152 VAL B C 1
ATOM 2520 O O . VAL B 1 152 ? 10.602 8.406 1.613 1 95.56 152 VAL B O 1
ATOM 2523 N N . LEU B 1 153 ? 10.594 6.281 2.281 1 94.69 153 LEU B N 1
ATOM 2524 C CA . LEU B 1 153 ? 12.039 6.242 2.502 1 94.69 153 LEU B CA 1
ATOM 2525 C C . LEU B 1 153 ? 12.797 6.57 1.219 1 94.69 153 LEU B C 1
ATOM 2527 O O . LEU B 1 153 ? 13.758 7.344 1.24 1 94.69 153 LEU B O 1
ATOM 2531 N N . GLN B 1 154 ? 12.383 6.004 0.143 1 91.25 154 GLN B N 1
ATOM 2532 C CA . GLN B 1 154 ? 13.031 6.242 -1.142 1 91.25 154 GLN B CA 1
ATOM 2533 C C . GLN B 1 154 ? 12.852 7.691 -1.586 1 91.25 154 GLN B C 1
ATOM 2535 O O . GLN B 1 154 ? 13.773 8.297 -2.135 1 91.25 154 GLN B O 1
ATOM 2540 N N . TRP B 1 155 ? 11.688 8.172 -1.364 1 88.38 155 TRP B N 1
ATOM 2541 C CA . TRP B 1 155 ? 11.391 9.555 -1.715 1 88.38 155 TRP B CA 1
ATOM 2542 C C . TRP B 1 155 ? 12.297 10.516 -0.954 1 88.38 155 TRP B C 1
ATOM 2544 O O . TRP B 1 155 ? 12.82 11.477 -1.529 1 88.38 155 TRP B O 1
ATOM 2554 N N . ARG B 1 156 ? 12.477 10.242 0.277 1 87.44 156 ARG B N 1
ATOM 2555 C CA . ARG B 1 156 ? 13.328 11.078 1.119 1 87.44 156 ARG B CA 1
ATOM 2556 C C . ARG B 1 156 ? 14.781 11.016 0.674 1 87.44 156 ARG B C 1
ATOM 2558 O O . ARG B 1 156 ? 15.484 12.023 0.691 1 87.44 156 ARG B O 1
ATOM 2565 N N . SER B 1 157 ? 15.219 9.836 0.363 1 84.69 157 SER B N 1
ATOM 2566 C CA . SER B 1 157 ? 16.594 9.656 -0.094 1 84.69 157 SER B CA 1
ATOM 2567 C C . SER B 1 157 ? 16.844 10.391 -1.406 1 84.69 157 SER B C 1
ATOM 2569 O O . SER B 1 157 ? 17.906 10.961 -1.615 1 84.69 157 SER B O 1
ATOM 2571 N N . ASP B 1 158 ? 15.898 10.344 -2.25 1 79.06 158 ASP B N 1
ATOM 2572 C CA . ASP B 1 158 ? 16.016 11.023 -3.539 1 79.06 158 ASP B CA 1
ATOM 2573 C C . ASP B 1 158 ? 16.062 12.539 -3.361 1 79.06 158 ASP B C 1
ATOM 2575 O O . ASP B 1 158 ? 16.781 13.227 -4.094 1 79.06 158 ASP B O 1
ATOM 2579 N N . ARG B 1 159 ? 15.398 12.992 -2.412 1 75 159 ARG B N 1
ATOM 2580 C CA . ARG B 1 159 ? 15.383 14.422 -2.15 1 75 159 ARG B CA 1
ATOM 2581 C C . ARG B 1 159 ? 16.688 14.883 -1.52 1 75 159 ARG B C 1
ATOM 2583 O O . ARG B 1 159 ? 17.156 15.992 -1.782 1 75 159 ARG B O 1
ATOM 2590 N N . ASP B 1 160 ? 17.172 14.031 -0.667 1 73.06 160 ASP B N 1
ATOM 2591 C CA . ASP B 1 160 ? 18.469 14.344 -0.058 1 73.06 160 ASP B CA 1
ATOM 2592 C C . ASP B 1 160 ? 19.578 14.344 -1.103 1 73.06 160 ASP B C 1
ATOM 2594 O O . ASP B 1 160 ? 20.484 15.18 -1.051 1 73.06 160 ASP B O 1
ATOM 2598 N N . ASP B 1 161 ? 19.484 13.438 -1.986 1 67.5 161 ASP B N 1
ATOM 2599 C CA . ASP B 1 161 ? 20.484 13.359 -3.053 1 67.5 161 ASP B CA 1
ATOM 2600 C C . ASP B 1 161 ? 20.375 14.555 -3.994 1 6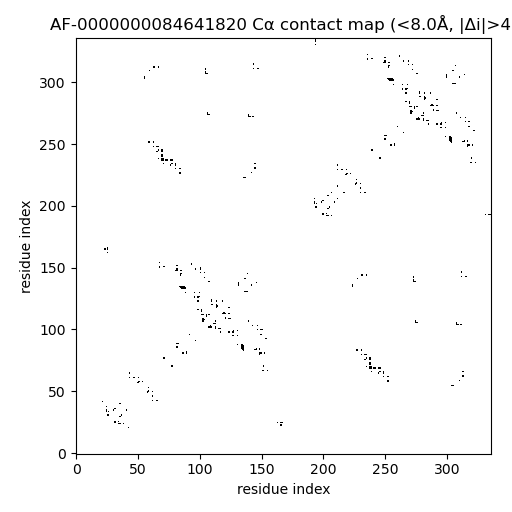7.5 161 ASP B C 1
ATOM 2602 O O . ASP B 1 161 ? 21.391 15.102 -4.43 1 67.5 161 ASP B O 1
ATOM 2606 N N . ASP B 1 162 ? 19.156 14.938 -4.25 1 62.94 162 ASP B N 1
ATOM 2607 C CA . ASP B 1 162 ? 18.938 16.094 -5.113 1 62.94 162 ASP B CA 1
ATOM 2608 C C . ASP B 1 162 ? 19.453 17.375 -4.453 1 62.94 162 ASP B C 1
ATOM 2610 O O . ASP B 1 162 ? 20 18.25 -5.129 1 62.94 162 ASP B O 1
ATOM 2614 N N . SER B 1 163 ? 19.219 17.406 -3.191 1 59.34 163 SER B N 1
ATOM 2615 C CA . SER B 1 163 ? 19.703 18.562 -2.451 1 59.34 163 SER B CA 1
ATOM 2616 C C . SER B 1 163 ? 21.234 18.609 -2.443 1 59.34 163 SER B C 1
ATOM 2618 O O . SER B 1 163 ? 21.828 19.703 -2.475 1 59.34 163 SER B O 1
ATOM 2620 N N . LEU B 1 164 ? 21.797 17.484 -2.361 1 57.91 164 LEU B N 1
ATOM 2621 C CA . LEU B 1 164 ? 23.25 17.438 -2.375 1 57.91 164 LEU B CA 1
ATOM 2622 C C . LEU B 1 164 ? 23.797 17.797 -3.75 1 57.91 164 LEU B C 1
ATOM 2624 O O . LEU B 1 164 ? 24.828 18.469 -3.855 1 57.91 164 LEU B O 1
ATOM 2628 N N . ARG B 1 165 ? 23.125 17.438 -4.734 1 56.81 165 ARG B N 1
ATOM 2629 C CA . ARG B 1 165 ? 23.562 17.766 -6.09 1 56.81 165 ARG B CA 1
ATOM 2630 C C . ARG B 1 165 ? 23.375 19.25 -6.383 1 56.81 165 ARG B C 1
ATOM 2632 O O . ARG B 1 165 ? 24.156 19.844 -7.117 1 56.81 165 ARG B O 1
ATOM 2639 N N . ALA B 1 166 ? 22.391 19.812 -5.816 1 58.69 166 ALA B N 1
ATOM 2640 C CA . ALA B 1 166 ? 22.125 21.219 -6.062 1 58.69 166 ALA B CA 1
ATOM 2641 C C . ALA B 1 166 ? 23.156 22.109 -5.352 1 58.69 166 ALA B C 1
ATOM 2643 O O . ALA B 1 166 ? 23.312 23.281 -5.688 1 58.69 166 ALA B O 1
ATOM 2644 N N . ILE B 1 167 ? 23.734 21.562 -4.355 1 54.34 167 ILE B N 1
ATOM 2645 C CA . ILE B 1 167 ? 24.719 22.328 -3.604 1 54.34 167 ILE B CA 1
ATOM 2646 C C . ILE B 1 167 ? 26.094 22.156 -4.242 1 54.34 167 ILE B C 1
ATOM 2648 O O . ILE B 1 167 ? 26.969 23.016 -4.09 1 54.34 167 ILE B O 1
ATOM 2652 N N . THR B 1 168 ? 26.234 21.125 -5.043 1 49 168 THR B N 1
ATOM 2653 C CA . THR B 1 168 ? 27.547 21 -5.688 1 49 168 THR B CA 1
ATOM 2654 C C . THR B 1 168 ? 27.516 21.625 -7.082 1 49 168 THR B C 1
ATOM 2656 O O . THR B 1 168 ? 28.453 22.312 -7.484 1 49 168 THR B O 1
#

Organism: NCBI:txid1299332

InterPro domains:
  IPR025736 PucR C-terminal helix-turn-helix domain [PF13556] (97-150)
  IPR041522 CdaR, GGDEF-like domain [PF17853] (11-49)
  IPR042070 PucR C-terminal helix-turn-helix domain superfamily [G3DSA:1.10.10.2840] (32-157)
  IPR051448 CdaR-like transcriptional regulators [PTHR33744] (5-158)

Solvent-accessible surface area (backbone atoms only — not comparable to full-atom values): 18776 Å² total; per-residue (Å²): 138,83,83,74,77,79,71,84,70,65,71,67,55,63,70,56,60,71,76,57,80,73,72,82,83,72,63,57,79,82,51,26,57,57,45,44,46,45,50,48,45,48,49,41,49,49,43,49,52,51,30,69,64,60,51,64,71,46,29,52,53,43,38,55,53,45,53,48,52,41,34,56,72,40,57,68,61,41,50,51,42,33,46,62,49,27,43,64,39,66,76,52,55,70,66,56,54,50,50,52,46,44,23,55,63,45,43,65,30,61,69,62,26,17,62,75,68,70,49,56,56,69,60,47,51,54,53,49,50,53,50,51,67,35,28,70,53,59,59,76,81,41,50,58,59,47,44,51,37,50,52,43,53,51,52,51,51,52,50,52,50,48,52,52,56,68,71,103,139,82,84,75,78,80,70,83,67,65,70,66,55,64,68,54,61,71,74,57,78,77,68,72,90,70,66,55,80,81,52,24,56,57,45,43,46,46,50,49,45,47,50,43,48,48,43,48,51,48,32,70,65,59,51,64,69,46,29,51,52,43,38,55,53,45,53,46,51,41,34,56,73,40,58,69,61,39,49,51,42,34,44,60,49,26,43,66,41,65,75,50,53,72,66,58,53,51,48,52,46,45,24,54,63,45,42,66,30,64,68,61,26,16,61,74,68,70,49,56,56,68,62,46,50,50,53,49,50,52,50,51,69,35,28,69,54,59,59,78,79,41,51,58,61,46,43,51,38,50,53,44,52,51,52,52,53,52,49,51,50,49,52,52,56,71,72,103

pLDDT: mean 72.33, std 26.66, range [25.61, 97.88]

Secondary structure (DSSP, 8-state):
-------TTHHHHHHHHHS---------SHHHHHHHHHHHHHHHHHHHHHHHT--HHHHHHHHHHHHHHHHTTSHHHHHHHHHHHHGGGGGS-HHHHHHHHHHHHTTT-HHHHHHHHT--HHHHHHHHHHHHHHSSS-GGGSHHHHHHHHHHHHHHHHHHHHHHHHH-/-------TTHHHHHHHTTS---------SHHHHHHHHHHHHHHHHHHHHHHHT--HHHHHHHHHHHHHHHHTTSHHHHHHHHHHHHGGGGGS-HHHHHHHHHHHHTTT-HHHHHHHHT--HHHHHHHHHHHHHHSSS-GGGSHHHHHHHHHHHHHHHHHHHHHHHHH-

Nearest PDB structures (foldseek):
  3onq-assembly3_D  TM=6.858E-01  e=2.680E-02  Bifidobacterium adolescentis ATCC 15703
  3onq-assembly1_B-2  TM=7.009E-01  e=5.935E-02  Bifidobacterium adolescentis ATCC 15703
  9f80-assembly1_A  TM=5.994E-01  e=1.386E-01  Mycobacterium tuberculosis H37Rv
  5z4y-assembly1_B  TM=6.934E-01  e=2.618E-01  unclassified
  5xt2-assembly5_E  TM=5.818E-01  e=5.969E+00  Bradyrhizobium japonicum